Protein AF-D7MI18-F1 (afdb_monomer)

Secondary structure (DSSP, 8-state):
------PPPP------------------------SS-TT-PPPHHHHHHHHHHHHHHHHHS----EEEEEEEE---TTT--EEEEEEETTTTEEEEEEEESS----EEEEEEEES---SS---B-GGG-TT-EEPPTT-TTS-GGG---TT-SSPEEEEE-TTS-EEEEEEEEEEEEEEEEEETTEEEEEEEEEEEEEEEEEESGGGSTTS--SEEEE-SSSTTSHHHHHHHTTSS-S-EEEEE--STT--EEEEES----TT-----B-TTSSS--B------S--

Structure (mmCIF, N/CA/C/O backbone):
data_AF-D7MI18-F1
#
_entry.id   AF-D7MI18-F1
#
loop_
_atom_site.group_PDB
_atom_site.id
_atom_site.type_symbol
_atom_site.label_atom_id
_atom_site.label_alt_id
_atom_site.label_comp_id
_atom_site.label_asym_id
_atom_site.label_entity_id
_atom_site.label_seq_id
_atom_site.pdbx_PDB_ins_code
_atom_site.Cartn_x
_atom_site.Cartn_y
_atom_site.Cartn_z
_atom_site.occupancy
_atom_site.B_iso_or_equiv
_atom_site.auth_seq_id
_atom_site.auth_comp_id
_atom_site.auth_asym_id
_atom_site.auth_atom_id
_atom_site.pdbx_PDB_model_num
ATOM 1 N N . MET A 1 1 ? -63.893 -64.769 -36.165 1.00 35.06 1 MET A N 1
ATOM 2 C CA . MET A 1 1 ? -62.637 -64.983 -36.905 1.00 35.06 1 MET A CA 1
ATOM 3 C C . MET A 1 1 ? -61.988 -63.612 -36.987 1.00 35.06 1 MET A C 1
ATOM 5 O O . MET A 1 1 ? -62.596 -62.745 -37.586 1.00 35.06 1 MET A O 1
ATOM 9 N N . ASP A 1 2 ? -60.927 -63.234 -36.285 1.00 35.69 2 ASP A N 1
ATOM 10 C CA . ASP A 1 2 ? -59.953 -63.935 -35.451 1.00 35.69 2 ASP A CA 1
ATOM 11 C C . ASP A 1 2 ? -59.469 -62.994 -34.338 1.00 35.69 2 ASP A C 1
ATOM 13 O O . ASP A 1 2 ? -59.505 -61.772 -34.475 1.00 35.69 2 ASP A O 1
ATOM 17 N N . LYS A 1 3 ? -59.030 -63.579 -33.220 1.00 35.03 3 LYS A N 1
ATOM 18 C CA . LYS A 1 3 ? -58.281 -62.897 -32.158 1.00 35.03 3 LYS A CA 1
ATOM 19 C C . LYS A 1 3 ? -56.789 -63.051 -32.454 1.00 35.03 3 LYS A C 1
ATOM 21 O O . LYS A 1 3 ? -56.369 -64.189 -32.606 1.00 35.03 3 LYS A O 1
ATOM 26 N N . THR A 1 4 ? -55.998 -61.987 -32.343 1.00 34.47 4 THR A N 1
ATOM 27 C CA . THR A 1 4 ? -54.632 -62.039 -31.782 1.00 34.47 4 THR A CA 1
ATOM 28 C C . THR A 1 4 ? -54.153 -60.645 -31.376 1.00 34.47 4 THR A C 1
ATOM 30 O O . THR A 1 4 ? -54.605 -59.623 -31.879 1.00 34.47 4 THR A O 1
ATOM 33 N N . TRP A 1 5 ? -53.288 -60.647 -30.366 1.00 31.28 5 TRP A N 1
ATOM 34 C CA . TRP A 1 5 ? -52.905 -59.546 -29.495 1.00 31.28 5 TRP A CA 1
ATOM 35 C C . TRP A 1 5 ? -51.622 -58.860 -29.971 1.00 31.28 5 TRP A C 1
ATOM 37 O O . TRP A 1 5 ? -50.721 -59.539 -30.456 1.00 31.28 5 TRP A O 1
ATOM 47 N N . ILE A 1 6 ? -51.476 -57.558 -29.705 1.00 34.84 6 ILE A N 1
ATOM 48 C CA . ILE A 1 6 ? -50.160 -56.914 -29.587 1.00 34.84 6 ILE A CA 1
ATOM 49 C C . ILE A 1 6 ? -50.100 -56.200 -28.235 1.00 34.84 6 ILE A C 1
ATOM 51 O O . ILE A 1 6 ? -50.950 -55.381 -27.892 1.00 34.84 6 ILE A O 1
ATOM 55 N N . SER A 1 7 ? -49.098 -56.587 -27.452 1.00 34.38 7 SER A N 1
ATOM 56 C CA . SER A 1 7 ? -48.757 -56.091 -26.124 1.00 34.38 7 SER A CA 1
ATOM 57 C C . SER A 1 7 ? -48.230 -54.655 -26.164 1.00 34.38 7 SER A C 1
ATOM 59 O O . SER A 1 7 ? -47.263 -54.380 -26.873 1.00 34.38 7 SER A O 1
ATOM 61 N N . LEU A 1 8 ? -48.790 -53.768 -25.341 1.00 36.59 8 LEU A N 1
ATOM 62 C CA . LEU A 1 8 ? -48.192 -52.469 -25.020 1.00 36.59 8 LEU A CA 1
ATOM 63 C C . LEU A 1 8 ? -47.307 -52.599 -23.763 1.00 36.59 8 LEU A C 1
ATOM 65 O O . LEU A 1 8 ? -47.706 -53.277 -22.810 1.00 36.59 8 LEU A O 1
ATOM 69 N N . PRO A 1 9 ? -46.107 -51.993 -23.737 1.00 38.56 9 PRO A N 1
ATOM 70 C CA . PRO A 1 9 ? -45.168 -52.149 -22.636 1.00 38.56 9 PRO A CA 1
ATOM 71 C C . PRO A 1 9 ? -45.625 -51.371 -21.396 1.00 38.56 9 PRO A C 1
ATOM 73 O O . PRO A 1 9 ? -46.166 -50.269 -21.478 1.00 38.56 9 PRO A O 1
ATOM 76 N N . ARG A 1 10 ? -45.383 -51.967 -20.225 1.00 35.25 10 ARG A N 1
ATOM 77 C CA . ARG A 1 10 ? -45.634 -51.377 -18.906 1.00 35.25 10 ARG A CA 1
ATOM 78 C C . ARG A 1 10 ? -44.760 -50.134 -18.708 1.00 35.25 10 ARG A C 1
ATOM 80 O O . ARG A 1 10 ? -43.538 -50.251 -18.662 1.00 35.25 10 ARG A O 1
ATOM 87 N N . LEU A 1 11 ? -45.383 -48.970 -18.521 1.00 35.44 11 LEU A N 1
ATOM 88 C CA . LEU A 1 11 ? -44.721 -47.800 -17.944 1.00 35.44 11 LEU A CA 1
ATOM 89 C C . LEU A 1 11 ? -44.406 -48.108 -16.471 1.00 35.44 11 LEU A C 1
ATOM 91 O O . LEU A 1 11 ? -45.308 -48.190 -15.638 1.00 35.44 11 LEU A O 1
ATOM 95 N N . ILE A 1 12 ? -43.131 -48.307 -16.151 1.00 39.88 12 ILE A N 1
ATOM 96 C CA . ILE A 1 12 ? -42.651 -48.343 -14.769 1.00 39.88 12 ILE A CA 1
ATOM 97 C C . ILE A 1 12 ? -42.467 -46.887 -14.338 1.00 39.88 12 ILE A C 1
ATOM 99 O O . ILE A 1 12 ? -41.527 -46.220 -14.765 1.00 39.88 12 ILE A O 1
ATOM 103 N N . ILE A 1 13 ? -43.383 -46.380 -13.514 1.00 36.78 13 ILE A N 1
ATOM 104 C CA . ILE A 1 13 ? -43.221 -45.087 -12.845 1.00 36.78 13 ILE A CA 1
ATOM 105 C C . ILE A 1 13 ? -42.217 -45.302 -11.709 1.00 36.78 13 ILE A C 1
ATOM 107 O O . ILE A 1 13 ? -42.557 -45.850 -10.661 1.00 36.78 13 ILE A O 1
ATOM 111 N N . VAL A 1 14 ? -40.963 -44.906 -11.926 1.00 36.97 14 VAL A N 1
ATOM 112 C CA . VAL A 1 14 ? -39.960 -44.828 -10.858 1.00 36.97 14 VAL A CA 1
ATOM 113 C C . VAL A 1 14 ? -40.225 -43.541 -10.082 1.00 36.97 14 VAL A C 1
ATOM 115 O O . VAL A 1 14 ? -39.901 -42.447 -10.539 1.00 36.97 14 VAL A O 1
ATOM 118 N N . ALA A 1 15 ? -40.849 -43.665 -8.913 1.00 35.75 15 ALA A N 1
ATOM 119 C CA . ALA A 1 15 ? -40.947 -42.574 -7.954 1.00 35.75 15 ALA A CA 1
ATOM 120 C C . ALA A 1 15 ? -39.552 -42.312 -7.363 1.00 35.75 15 ALA A C 1
ATOM 122 O O . ALA A 1 15 ? -39.086 -43.043 -6.490 1.00 35.75 15 ALA A O 1
ATOM 123 N N . ILE A 1 16 ? -38.861 -41.287 -7.864 1.00 34.72 16 I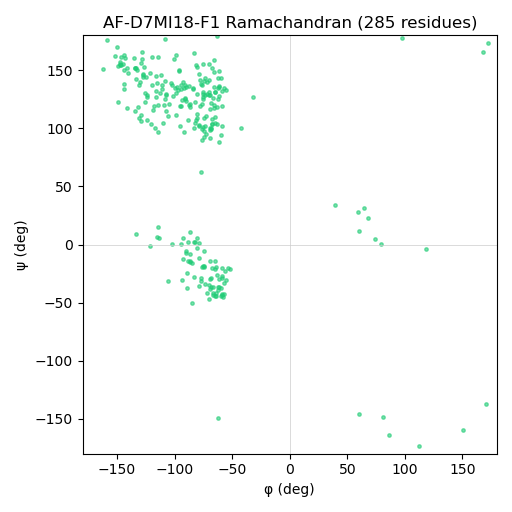LE A N 1
ATOM 124 C CA . ILE A 1 16 ? -37.612 -40.802 -7.271 1.00 34.72 16 ILE A CA 1
ATOM 125 C C . ILE A 1 16 ? -37.987 -39.997 -6.023 1.00 34.72 16 ILE A C 1
ATOM 127 O O . ILE A 1 16 ? -38.379 -38.835 -6.107 1.00 34.72 16 ILE A O 1
ATOM 131 N N . PHE A 1 17 ? -37.879 -40.627 -4.854 1.00 32.34 17 PHE A N 1
ATOM 132 C CA . PHE A 1 17 ? -37.850 -39.919 -3.578 1.00 32.34 17 PHE A CA 1
ATOM 133 C C . PHE A 1 17 ? -36.533 -39.141 -3.491 1.00 32.34 17 PHE A C 1
ATOM 135 O O . PHE A 1 17 ? -35.483 -39.702 -3.182 1.00 32.34 17 PHE A O 1
ATOM 142 N N . VAL A 1 18 ? -36.578 -37.840 -3.773 1.00 33.56 18 VAL A N 1
ATOM 143 C CA . VAL A 1 18 ? -35.479 -36.931 -3.437 1.00 33.56 18 VAL A CA 1
ATOM 144 C C . VAL A 1 18 ? -35.515 -36.728 -1.923 1.00 33.56 18 VAL A C 1
ATOM 146 O O . VAL A 1 18 ? -36.271 -35.905 -1.413 1.00 33.56 18 VAL A O 1
ATOM 149 N N . MET A 1 19 ? -34.725 -37.513 -1.187 1.00 30.95 19 MET A N 1
ATOM 150 C CA . MET A 1 19 ? -34.409 -37.187 0.202 1.00 30.95 19 MET A CA 1
ATOM 151 C C . MET A 1 19 ? -33.537 -35.933 0.204 1.00 30.95 19 MET A C 1
ATOM 153 O O . MET A 1 19 ? -32.350 -35.983 -0.116 1.00 30.95 19 MET A O 1
ATOM 157 N N . VAL A 1 20 ? -34.141 -34.799 0.551 1.00 32.94 20 VAL A N 1
ATOM 158 C CA . VAL A 1 20 ? -33.420 -33.571 0.880 1.00 32.94 20 VAL A CA 1
ATOM 159 C C . VAL A 1 20 ? -32.705 -33.817 2.207 1.00 32.94 20 VAL A C 1
ATOM 161 O O . VAL A 1 20 ? -33.311 -33.748 3.272 1.00 32.94 20 VAL A O 1
ATOM 164 N N . TRP A 1 21 ? -31.415 -34.144 2.147 1.00 31.08 21 TRP A N 1
ATOM 165 C CA . TRP A 1 21 ? -30.552 -34.073 3.321 1.00 31.08 21 TRP A CA 1
ATOM 166 C C . TRP A 1 21 ? -30.289 -32.595 3.602 1.00 31.08 21 TRP A C 1
ATOM 168 O O . TRP A 1 21 ? -29.503 -31.947 2.910 1.00 31.08 21 TRP A O 1
ATOM 178 N N . GLY A 1 22 ? -30.991 -32.049 4.593 1.00 29.70 22 GLY A N 1
ATOM 179 C CA . GLY A 1 22 ? -30.630 -30.772 5.189 1.00 29.70 22 GLY A CA 1
ATOM 180 C C . GLY A 1 22 ? -29.281 -30.927 5.881 1.00 29.70 22 GLY A C 1
ATOM 181 O O . GLY A 1 22 ? -29.198 -31.533 6.943 1.00 29.70 22 GLY A O 1
ATOM 182 N N . TYR A 1 23 ? -28.216 -30.408 5.272 1.00 32.34 23 TYR A N 1
ATOM 183 C CA . TYR A 1 23 ? -26.967 -30.179 5.988 1.00 32.34 23 TYR A CA 1
ATOM 184 C C . TYR A 1 23 ? -27.150 -28.937 6.856 1.00 32.34 23 TYR A C 1
ATOM 186 O O . TYR A 1 23 ? -26.935 -27.804 6.425 1.00 32.34 23 TYR A O 1
ATOM 194 N N . GLU A 1 24 ? -27.602 -29.169 8.082 1.00 31.64 24 GLU A N 1
ATOM 195 C CA . GLU A 1 24 ? -27.581 -28.187 9.153 1.00 31.64 24 GLU A CA 1
ATOM 196 C C . GLU A 1 24 ? -26.107 -27.948 9.518 1.00 31.64 24 GLU A C 1
ATOM 198 O O . GLU A 1 24 ? -25.442 -28.792 10.118 1.00 31.64 24 GLU A O 1
ATOM 203 N N . TYR A 1 25 ? -25.543 -26.820 9.078 1.00 36.53 25 TYR A N 1
ATOM 204 C CA . TYR A 1 25 ? -24.268 -26.351 9.611 1.00 36.53 25 TYR A CA 1
ATOM 205 C C . TYR A 1 25 ? -24.521 -25.905 11.054 1.00 36.53 25 TYR A C 1
ATOM 207 O O . TYR A 1 25 ? -24.857 -24.747 11.307 1.00 36.53 25 TYR A O 1
ATOM 215 N N . GLU A 1 26 ? -24.349 -26.821 12.007 1.00 38.12 26 GLU A N 1
ATOM 216 C CA . GLU A 1 26 ? -24.120 -26.459 13.402 1.00 38.12 26 GLU A CA 1
ATOM 217 C C . GLU A 1 26 ? -22.847 -25.610 13.453 1.00 38.12 26 GLU A C 1
ATOM 219 O O . GLU A 1 26 ? -21.715 -26.097 13.503 1.00 38.12 26 GLU A O 1
ATOM 224 N N . GLY A 1 27 ? -23.021 -24.290 13.418 1.00 39.66 27 GLY A N 1
ATOM 225 C CA . GLY A 1 27 ? -21.996 -23.381 13.883 1.00 39.66 27 GLY A CA 1
ATOM 226 C C . GLY A 1 27 ? -21.737 -23.725 15.341 1.00 39.66 27 GLY A C 1
ATOM 227 O O . GLY A 1 27 ? -22.525 -23.355 16.205 1.00 39.66 27 GLY A O 1
ATOM 228 N N . THR A 1 28 ? -20.652 -24.448 15.626 1.00 39.41 28 THR A N 1
ATOM 229 C CA . THR A 1 28 ? -20.202 -24.689 16.998 1.00 39.41 28 THR A CA 1
ATOM 230 C C . THR A 1 28 ? -19.867 -23.350 17.646 1.00 39.41 28 THR A C 1
ATOM 232 O O . THR A 1 28 ? -18.728 -22.882 17.604 1.00 39.41 28 THR A O 1
ATOM 235 N N . VAL A 1 29 ? -20.864 -22.717 18.259 1.00 48.00 29 VAL A N 1
ATOM 236 C CA . VAL A 1 29 ? -20.663 -21.671 19.251 1.00 48.00 29 VAL A CA 1
ATOM 237 C C . VAL A 1 29 ? -20.060 -22.386 20.447 1.00 48.00 29 VAL A C 1
ATOM 239 O O . VAL A 1 29 ? -20.760 -23.065 21.191 1.00 48.00 29 VAL A O 1
ATOM 242 N N . ARG A 1 30 ? -18.737 -22.307 20.612 1.00 40.34 30 ARG A N 1
ATOM 243 C CA . ARG A 1 30 ? -18.104 -22.796 21.837 1.00 40.34 30 ARG A CA 1
ATOM 244 C C . ARG A 1 30 ? -18.446 -21.802 22.945 1.00 40.34 30 ARG A C 1
ATOM 246 O O . ARG A 1 30 ? -17.941 -20.680 22.894 1.00 40.34 30 ARG A O 1
ATOM 253 N N . PRO A 1 31 ? -19.284 -22.165 23.932 1.00 51.59 31 PRO A N 1
ATOM 254 C CA . PRO A 1 31 ? -19.522 -21.280 25.056 1.00 51.59 31 PRO A CA 1
ATOM 255 C C . PRO A 1 31 ? -18.187 -21.060 25.765 1.00 51.59 31 PRO A C 1
ATOM 257 O O . PRO A 1 31 ? -17.475 -22.017 26.086 1.00 51.59 31 PRO A O 1
ATOM 260 N N . LEU A 1 32 ? -17.831 -19.796 25.983 1.00 47.31 32 LEU A N 1
ATOM 261 C CA . LEU A 1 32 ? -16.671 -19.449 26.791 1.00 47.31 32 LEU A CA 1
ATOM 262 C C . LEU A 1 32 ? -16.931 -19.953 28.210 1.00 47.31 32 LEU A C 1
ATOM 264 O O . LEU A 1 32 ? -17.714 -19.378 28.965 1.00 47.31 32 LEU A O 1
ATOM 268 N N . LYS A 1 33 ? -16.291 -21.065 28.569 1.00 62.81 33 LYS A N 1
ATOM 269 C CA . LYS A 1 33 ? -16.260 -21.534 29.949 1.00 62.81 33 LYS A CA 1
ATOM 270 C C . LYS A 1 33 ? -15.195 -20.735 30.678 1.00 62.81 33 LYS A C 1
ATOM 272 O O . LYS A 1 33 ? -14.062 -20.635 30.205 1.00 62.81 33 LYS A O 1
ATOM 277 N N . ARG A 1 34 ? -15.548 -20.168 31.833 1.00 62.28 34 ARG A N 1
ATOM 278 C CA . ARG A 1 34 ? -14.530 -19.608 32.723 1.00 62.28 34 ARG A CA 1
ATOM 279 C C . ARG A 1 34 ? -13.563 -20.728 33.081 1.00 62.28 34 ARG A C 1
ATOM 281 O O . ARG A 1 34 ? -13.992 -21.814 33.459 1.00 62.28 34 ARG A O 1
ATOM 288 N N . MET A 1 35 ? -12.273 -20.440 32.965 1.00 64.00 35 MET A N 1
ATOM 289 C CA . MET A 1 35 ? -11.222 -21.357 33.402 1.00 64.00 35 MET A CA 1
ATOM 290 C C . MET A 1 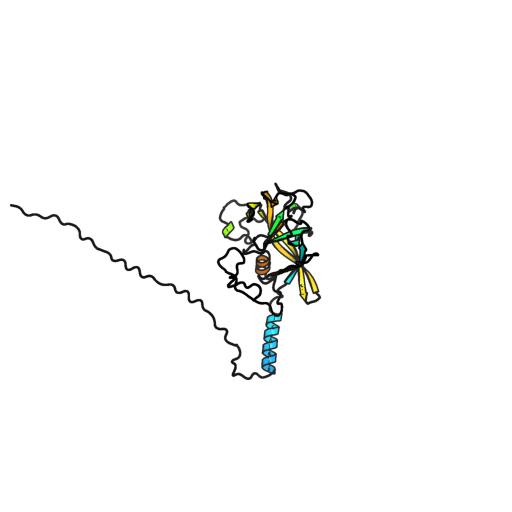35 ? -11.288 -21.594 34.919 1.00 64.00 35 MET A C 1
ATOM 292 O O . MET A 1 35 ? -10.903 -22.657 35.387 1.00 64.00 35 MET A O 1
ATOM 296 N N . ILE A 1 36 ? -11.837 -20.624 35.662 1.00 72.31 36 ILE A N 1
ATOM 297 C CA . ILE A 1 36 ? -12.073 -20.691 37.104 1.00 72.31 36 ILE A CA 1
ATOM 298 C C . ILE A 1 36 ? -13.587 -20.566 37.346 1.00 72.31 36 ILE A C 1
ATOM 300 O O . ILE A 1 36 ? -14.178 -19.534 37.000 1.00 72.31 36 ILE A O 1
ATOM 304 N N . PRO A 1 37 ? -14.247 -21.606 37.881 1.00 73.69 37 PRO A N 1
ATOM 305 C CA . PRO A 1 37 ? -15.659 -21.554 38.240 1.00 73.69 37 PRO A CA 1
ATOM 306 C C . PRO A 1 37 ? -15.934 -20.481 39.309 1.00 73.69 37 PRO A C 1
ATOM 308 O O . PRO A 1 37 ? -15.090 -20.268 40.174 1.00 73.69 37 PRO A O 1
ATOM 311 N N . PRO A 1 38 ? -17.122 -19.848 39.324 1.00 63.72 38 PRO A N 1
ATOM 312 C CA . PRO A 1 38 ? -17.470 -18.825 40.321 1.00 63.72 38 PRO A CA 1
ATOM 313 C C . PRO A 1 38 ? -17.418 -19.302 41.781 1.00 63.72 38 PRO A C 1
ATOM 315 O O . PRO A 1 38 ? -17.349 -18.481 42.683 1.00 63.72 38 PRO A O 1
ATOM 318 N N . SER A 1 39 ? -17.479 -20.615 42.010 1.00 70.50 39 SER A N 1
ATOM 319 C CA . SER A 1 39 ? -17.473 -21.247 43.331 1.00 70.50 39 SER A CA 1
ATOM 320 C C . SER A 1 39 ? -16.077 -21.645 43.824 1.00 70.50 39 SER A C 1
ATOM 322 O O . SER A 1 39 ? -15.978 -22.357 44.819 1.00 70.50 39 SER A O 1
ATOM 324 N N . HIS A 1 40 ? -15.010 -21.291 43.100 1.00 70.50 40 HIS A N 1
ATOM 325 C CA . HIS A 1 40 ? -13.643 -21.680 43.441 1.00 70.50 40 HIS A CA 1
ATOM 326 C C . HIS A 1 40 ? -12.883 -20.484 44.021 1.00 70.50 40 HIS A C 1
ATOM 328 O O . HIS A 1 40 ? -12.579 -19.529 43.306 1.00 70.50 40 HIS A O 1
ATOM 334 N N . GLU A 1 41 ? -12.583 -20.545 45.316 1.00 70.19 41 GLU A N 1
ATOM 335 C CA . GLU A 1 41 ? -11.653 -19.626 45.971 1.00 70.19 41 GLU A CA 1
ATOM 336 C C . GLU A 1 41 ? -10.224 -20.038 45.604 1.00 70.19 41 GLU A C 1
ATOM 338 O O . GLU A 1 41 ? -9.820 -21.179 45.827 1.00 70.19 41 GLU A O 1
ATOM 343 N N . LEU A 1 42 ? -9.474 -19.124 44.989 1.00 72.44 42 LEU A N 1
ATOM 344 C CA . LEU A 1 42 ? -8.060 -19.322 44.684 1.00 72.44 42 LEU A CA 1
ATOM 345 C C . LEU A 1 42 ? -7.221 -18.566 45.703 1.00 72.44 42 LEU A C 1
ATOM 347 O O . LEU A 1 42 ? -7.502 -17.407 46.005 1.00 72.44 42 LEU A O 1
ATOM 351 N N . ASP A 1 43 ? -6.159 -19.208 46.176 1.00 81.56 43 ASP A N 1
ATOM 352 C CA . ASP A 1 43 ? -5.162 -18.547 47.009 1.00 81.56 43 ASP A CA 1
ATOM 353 C C . ASP A 1 43 ? -4.381 -17.489 46.201 1.00 81.56 43 ASP A C 1
ATOM 355 O O . ASP A 1 43 ? -4.190 -17.617 44.985 1.00 81.56 43 ASP A O 1
ATOM 359 N N . LEU A 1 44 ? -3.886 -16.449 46.877 1.00 77.62 44 LEU A N 1
ATOM 360 C CA . LEU A 1 44 ? -3.136 -15.345 46.267 1.00 77.62 44 LEU A CA 1
ATOM 361 C C . LEU A 1 44 ? -1.895 -15.834 45.511 1.00 77.62 44 LEU A C 1
ATOM 363 O O . LEU A 1 44 ? -1.542 -15.268 44.476 1.00 77.62 44 LEU A O 1
ATOM 367 N N . THR A 1 45 ? -1.257 -16.908 45.978 1.00 76.62 45 THR A N 1
ATOM 368 C CA . THR A 1 45 ? -0.103 -17.509 45.291 1.00 76.62 45 THR A CA 1
ATOM 369 C C . THR A 1 45 ? -0.498 -18.168 43.969 1.00 76.62 45 THR A C 1
ATOM 371 O O . THR A 1 45 ? 0.222 -18.055 42.977 1.00 76.62 45 THR A O 1
ATOM 374 N N . GLN A 1 46 ? -1.677 -18.792 43.912 1.00 78.19 46 GLN A N 1
ATOM 375 C CA . GLN A 1 46 ? -2.221 -19.401 42.700 1.00 78.19 46 GLN A CA 1
ATOM 376 C C . GLN A 1 46 ? -2.678 -18.332 41.708 1.00 78.19 46 GLN A C 1
ATOM 378 O O . GLN A 1 46 ? -2.378 -18.437 40.521 1.00 78.19 46 GLN A O 1
ATOM 383 N N . LEU A 1 47 ? -3.332 -17.270 42.189 1.00 75.12 47 LEU A N 1
ATOM 384 C CA . LEU A 1 47 ? -3.642 -16.078 41.393 1.00 75.12 47 LEU A CA 1
ATOM 385 C C . LEU A 1 47 ? -2.372 -15.445 40.816 1.00 75.12 47 LEU A C 1
ATOM 387 O O . LEU A 1 47 ? -2.328 -15.161 39.621 1.00 75.12 47 LEU A O 1
ATOM 391 N N . GLY A 1 48 ? -1.320 -15.307 41.627 1.00 75.81 48 GLY A N 1
ATOM 392 C CA . GLY A 1 48 ? -0.015 -14.822 41.184 1.00 75.81 48 GLY A CA 1
ATOM 393 C C . GLY A 1 48 ? 0.639 -15.732 40.142 1.00 75.81 48 GLY A C 1
ATOM 394 O O . GLY A 1 48 ? 1.203 -15.238 39.169 1.00 75.81 48 GLY A O 1
ATOM 395 N N . ALA A 1 49 ? 0.520 -17.054 40.279 1.00 78.00 49 ALA A N 1
ATOM 396 C CA . ALA A 1 49 ? 1.027 -18.014 39.298 1.00 78.00 49 ALA A CA 1
ATOM 397 C C . ALA A 1 49 ? 0.229 -17.988 37.983 1.00 78.00 49 ALA A C 1
ATOM 399 O O . ALA A 1 49 ? 0.821 -18.069 36.906 1.00 78.00 49 ALA A O 1
ATOM 400 N N . PHE A 1 50 ? -1.097 -17.827 38.041 1.00 77.44 50 PHE A N 1
ATOM 401 C CA . PHE A 1 50 ? -1.937 -17.652 36.854 1.00 77.44 50 PHE A CA 1
ATOM 402 C C . PHE A 1 50 ? -1.650 -16.335 36.145 1.00 77.44 50 PHE A C 1
ATOM 404 O O . PHE A 1 50 ? -1.533 -16.333 34.917 1.00 77.44 50 PHE A O 1
ATOM 411 N N . ASP A 1 51 ? -1.507 -15.240 36.893 1.00 75.06 51 ASP A N 1
ATOM 412 C CA . ASP A 1 51 ? -1.133 -13.957 36.314 1.00 75.06 51 ASP A CA 1
ATOM 413 C C . ASP A 1 51 ? 0.271 -14.041 35.718 1.00 75.06 51 ASP A C 1
ATOM 415 O O . ASP A 1 51 ? 0.428 -13.709 34.556 1.00 75.06 51 ASP A O 1
ATOM 419 N N . SER A 1 52 ? 1.245 -14.644 36.407 1.00 73.38 52 SER A N 1
ATOM 420 C CA . SER A 1 52 ? 2.599 -14.877 35.878 1.00 73.38 52 SER A CA 1
ATOM 421 C C . SER A 1 52 ? 2.616 -15.779 34.642 1.00 73.38 52 SER A C 1
ATOM 423 O O . SER A 1 52 ? 3.396 -15.541 33.729 1.00 73.38 52 SER A O 1
ATOM 425 N N . ALA A 1 53 ? 1.756 -16.798 34.559 1.00 71.00 53 ALA A N 1
ATOM 426 C CA . ALA A 1 53 ? 1.637 -17.658 33.380 1.00 71.00 53 ALA A CA 1
ATOM 427 C C . ALA A 1 53 ? 0.925 -16.951 32.215 1.00 71.00 53 ALA A C 1
ATOM 429 O O . ALA A 1 53 ? 1.262 -17.175 31.050 1.00 71.00 53 ALA A O 1
ATOM 430 N N . ARG A 1 54 ? -0.043 -16.075 32.508 1.00 71.69 54 ARG A N 1
ATOM 431 C CA . ARG A 1 54 ? -0.705 -15.206 31.526 1.00 71.69 54 ARG A CA 1
ATOM 432 C C . ARG A 1 54 ? 0.251 -14.129 31.018 1.00 71.69 54 ARG A C 1
ATOM 434 O O . ARG A 1 54 ? 0.362 -13.963 29.808 1.00 71.69 54 ARG A O 1
ATOM 441 N N . HIS A 1 55 ? 0.967 -13.458 31.916 1.00 62.25 55 HIS A N 1
ATOM 442 C CA . HIS A 1 55 ? 2.040 -12.514 31.615 1.00 62.25 55 HIS A CA 1
ATOM 443 C C . HIS A 1 55 ? 3.152 -13.217 30.843 1.00 62.25 55 HIS A C 1
ATOM 445 O O . HIS A 1 55 ? 3.585 -12.723 29.816 1.00 62.25 55 HIS A O 1
ATOM 451 N N . GLY A 1 56 ? 3.537 -14.421 31.261 1.00 53.03 56 GLY A N 1
ATOM 452 C CA . GLY A 1 56 ? 4.494 -15.281 30.578 1.00 53.03 56 GLY A CA 1
ATOM 453 C C . GLY A 1 56 ? 4.047 -15.628 29.163 1.00 53.03 56 GLY A C 1
ATOM 454 O O . GLY A 1 56 ? 4.844 -15.497 28.250 1.00 53.03 56 GLY A O 1
ATOM 455 N N . ARG A 1 57 ? 2.768 -15.961 28.931 1.00 55.75 57 ARG A N 1
ATOM 456 C CA . ARG A 1 57 ? 2.206 -16.130 27.574 1.00 55.75 57 ARG A CA 1
ATOM 457 C C . ARG A 1 57 ? 2.102 -14.835 26.779 1.00 55.75 57 ARG A C 1
ATOM 459 O O . ARG A 1 57 ? 2.144 -14.903 25.562 1.00 55.75 57 ARG A O 1
ATOM 466 N N . MET A 1 58 ? 1.937 -13.689 27.428 1.00 54.31 58 MET A N 1
ATOM 467 C CA . MET A 1 58 ? 1.912 -12.376 26.776 1.00 54.31 58 MET A CA 1
ATOM 468 C C . MET A 1 58 ? 3.327 -11.898 26.412 1.00 54.31 58 MET A C 1
ATOM 470 O O . MET A 1 58 ? 3.514 -11.245 25.396 1.00 54.31 58 MET A O 1
ATOM 474 N N . LEU A 1 59 ? 4.331 -12.287 27.198 1.00 47.62 59 LEU A N 1
ATOM 475 C CA . LEU A 1 59 ? 5.751 -12.059 26.931 1.00 47.62 59 LEU A CA 1
ATOM 476 C C . LEU A 1 59 ? 6.340 -13.119 25.977 1.00 47.62 59 LEU A C 1
ATOM 478 O O . LEU A 1 59 ? 7.274 -12.826 25.240 1.00 47.62 59 LEU A O 1
ATOM 482 N N . GLN A 1 60 ? 5.790 -14.340 25.967 1.00 42.94 60 GLN A N 1
ATOM 483 C CA . GLN A 1 60 ? 6.108 -15.420 25.019 1.00 42.94 60 GLN A CA 1
ATOM 484 C C . GLN A 1 60 ? 5.262 -15.371 23.745 1.00 42.94 60 GLN A C 1
ATOM 486 O O . GLN A 1 60 ? 5.604 -16.050 22.775 1.00 42.94 60 GLN A O 1
ATOM 491 N N . SER A 1 61 ? 4.172 -14.593 23.704 1.00 44.56 61 SER A N 1
ATOM 492 C CA . SER A 1 61 ? 3.565 -14.242 22.427 1.00 44.56 61 SER A CA 1
ATOM 493 C C . SER A 1 61 ? 4.608 -13.398 21.727 1.00 44.56 61 SER A C 1
ATOM 495 O O . SER A 1 61 ? 4.928 -12.314 22.213 1.00 44.56 61 SER A O 1
ATOM 497 N N . HIS A 1 62 ? 5.202 -13.956 20.672 1.00 46.19 62 HIS A N 1
ATOM 498 C CA . HIS A 1 62 ? 6.120 -13.270 19.773 1.00 46.19 62 HIS A CA 1
ATOM 499 C C . HIS A 1 62 ? 5.729 -11.800 19.685 1.00 46.19 62 HIS A C 1
ATOM 501 O O . HIS A 1 62 ? 4.548 -11.540 19.468 1.00 46.19 62 HIS A O 1
ATOM 507 N N . VAL A 1 63 ? 6.675 -10.882 19.920 1.00 51.09 63 VAL A N 1
ATOM 508 C CA . VAL A 1 63 ? 6.464 -9.435 19.793 1.00 51.09 63 VAL A CA 1
ATOM 509 C C . VAL A 1 63 ? 5.646 -9.199 18.526 1.00 51.09 63 VAL A C 1
ATOM 511 O O . VAL A 1 63 ? 6.168 -9.305 17.421 1.00 51.09 63 VAL A O 1
ATOM 514 N N . HIS A 1 64 ? 4.342 -8.983 18.685 1.00 56.69 64 HIS A N 1
ATOM 515 C CA . HIS A 1 64 ? 3.464 -8.637 17.588 1.00 56.69 64 HIS A CA 1
ATOM 516 C C . HIS A 1 64 ? 3.818 -7.189 17.300 1.00 56.69 64 HIS A C 1
ATOM 518 O O . HIS A 1 64 ? 3.348 -6.290 17.994 1.00 56.69 64 HIS A O 1
ATOM 524 N N . GLY A 1 65 ? 4.754 -6.985 16.373 1.00 67.81 65 GLY A N 1
ATOM 525 C CA . GLY A 1 65 ? 5.192 -5.657 15.992 1.00 67.81 65 GLY A CA 1
ATOM 526 C C . GLY A 1 65 ? 3.979 -4.847 15.556 1.00 67.81 65 GLY A C 1
ATOM 527 O O . GLY A 1 65 ? 3.126 -5.337 14.816 1.00 67.81 65 GLY A O 1
ATOM 528 N N . ALA A 1 66 ? 3.882 -3.624 16.058 1.00 79.44 66 ALA A N 1
ATOM 529 C CA . ALA A 1 66 ? 3.025 -2.611 15.479 1.00 79.44 66 ALA A CA 1
ATOM 530 C C . ALA A 1 66 ? 3.922 -1.685 14.658 1.00 79.44 66 ALA A C 1
ATOM 532 O O . ALA A 1 66 ? 4.939 -1.193 15.159 1.00 79.44 66 ALA A O 1
ATOM 533 N N . PHE A 1 67 ? 3.554 -1.477 13.400 1.00 85.50 67 PHE A N 1
ATOM 534 C CA . PHE A 1 67 ? 4.279 -0.613 12.477 1.00 85.50 67 PHE A CA 1
ATOM 535 C C . PHE A 1 67 ? 3.463 0.646 12.255 1.00 85.50 67 PHE A C 1
ATOM 537 O O . PHE A 1 67 ? 2.344 0.579 11.740 1.00 85.50 67 PHE A O 1
ATOM 544 N N . SER A 1 68 ? 4.002 1.781 12.687 1.00 84.94 68 SER A N 1
ATOM 545 C CA . SER A 1 68 ? 3.340 3.073 12.565 1.00 84.94 68 SER A CA 1
ATOM 546 C C . SER A 1 68 ? 3.839 3.821 11.342 1.00 84.94 68 SER A C 1
ATOM 548 O O . SER A 1 68 ? 5.046 3.966 11.157 1.00 84.94 68 SER A O 1
ATOM 550 N N . PHE A 1 69 ? 2.907 4.358 10.565 1.00 88.50 69 PHE A N 1
ATOM 551 C CA . PHE A 1 69 ? 3.208 5.217 9.432 1.00 88.50 69 PHE A CA 1
ATOM 552 C C . PHE A 1 69 ? 2.478 6.550 9.600 1.00 88.50 69 PHE A C 1
ATOM 554 O O . PHE A 1 69 ? 1.259 6.541 9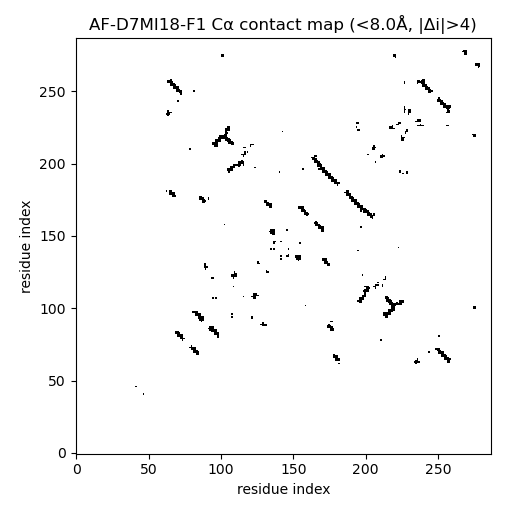.824 1.00 88.50 69 PHE A O 1
ATOM 561 N N . PRO A 1 70 ? 3.187 7.690 9.518 1.00 90.12 70 PRO A N 1
ATOM 562 C CA . PRO A 1 70 ? 2.540 8.989 9.553 1.00 90.12 70 PRO A CA 1
ATOM 563 C C . PRO A 1 70 ? 1.608 9.125 8.351 1.00 90.12 70 PRO A C 1
ATOM 565 O O . PRO A 1 70 ? 1.890 8.633 7.253 1.00 90.12 70 PRO A O 1
ATOM 568 N N . VAL A 1 71 ? 0.477 9.777 8.581 1.00 91.56 71 VAL A N 1
ATOM 569 C CA . VAL A 1 71 ? -0.486 10.105 7.538 1.00 91.56 71 VAL A CA 1
ATOM 570 C C . VAL A 1 71 ? -0.472 11.598 7.330 1.00 91.56 71 VAL A C 1
ATOM 572 O O . VAL A 1 71 ? -0.519 12.375 8.282 1.00 91.56 71 VAL A O 1
ATOM 575 N N . GLU A 1 72 ? -0.497 11.978 6.069 1.00 88.12 72 GLU A N 1
ATOM 576 C CA . GLU A 1 72 ? -0.656 13.344 5.623 1.00 88.12 72 GLU A CA 1
ATOM 577 C C . GLU A 1 72 ? -1.924 13.454 4.767 1.00 88.12 72 GLU A C 1
ATOM 579 O O . GLU A 1 72 ? -2.488 12.460 4.294 1.00 88.12 72 GLU A O 1
ATOM 584 N N . ARG A 1 73 ? -2.421 14.679 4.601 1.00 83.50 73 ARG A N 1
ATOM 585 C CA . ARG A 1 73 ? -3.631 14.960 3.828 1.00 83.50 73 ARG A CA 1
ATOM 586 C C . ARG A 1 73 ? -3.270 15.749 2.579 1.00 83.50 73 ARG A C 1
ATOM 588 O O . ARG A 1 73 ? -2.615 16.781 2.672 1.00 83.50 73 ARG A O 1
ATOM 595 N N . GLY A 1 74 ? -3.751 15.296 1.423 1.00 75.69 74 GLY A N 1
ATOM 596 C CA . GLY A 1 74 ? -3.568 15.987 0.152 1.00 75.69 74 GLY A CA 1
ATOM 597 C C . GLY A 1 74 ? -4.115 17.412 0.204 1.00 75.69 74 GLY A C 1
ATOM 598 O O . GLY A 1 74 ? -5.232 17.639 0.673 1.00 75.69 74 GLY A O 1
ATOM 599 N N . THR A 1 75 ? -3.333 18.362 -0.307 1.00 67.06 75 THR A N 1
ATOM 600 C CA . THR A 1 75 ? -3.706 19.783 -0.401 1.00 67.06 75 THR A CA 1
ATOM 601 C C . THR A 1 75 ? -4.645 20.073 -1.570 1.00 67.06 75 THR A C 1
ATOM 603 O O . THR A 1 75 ? -5.228 21.154 -1.621 1.00 67.06 75 THR A O 1
ATOM 606 N N . ASN A 1 76 ? -4.830 19.116 -2.491 1.00 63.94 76 ASN A N 1
ATOM 607 C CA . ASN A 1 76 ? -5.775 19.263 -3.590 1.00 63.94 76 ASN A CA 1
ATOM 608 C C . ASN A 1 76 ? -7.220 19.324 -3.036 1.00 63.94 76 ASN A C 1
ATOM 610 O O . ASN A 1 76 ? -7.695 18.343 -2.446 1.00 63.94 76 ASN A O 1
ATOM 614 N N . PRO A 1 77 ? -7.938 20.448 -3.238 1.00 50.38 77 PRO A N 1
ATOM 615 C CA . PRO A 1 77 ? -9.286 20.645 -2.711 1.00 50.38 77 PRO A CA 1
ATOM 616 C C . PRO A 1 77 ? -10.327 19.684 -3.302 1.00 50.38 77 PRO A C 1
ATOM 618 O O . PRO A 1 77 ? -11.356 19.461 -2.665 1.00 50.38 77 PRO A O 1
ATOM 621 N N . ILE A 1 78 ? -10.066 19.100 -4.476 1.00 51.25 78 ILE A N 1
ATOM 622 C CA . ILE A 1 78 ? -10.988 18.192 -5.172 1.00 51.25 78 ILE A CA 1
ATOM 623 C C . ILE A 1 78 ? -10.948 16.787 -4.559 1.00 51.25 78 ILE A C 1
ATOM 625 O O . ILE A 1 78 ? -11.985 16.137 -4.464 1.00 51.25 78 ILE A O 1
ATOM 629 N N . SER A 1 79 ? -9.779 16.319 -4.110 1.00 61.56 79 SER A N 1
ATOM 630 C CA . SER A 1 79 ? -9.609 14.921 -3.701 1.00 61.56 79 SER A CA 1
ATOM 631 C C . SER A 1 79 ? -9.518 14.721 -2.179 1.00 61.56 79 SER A C 1
ATOM 633 O O . SER A 1 79 ? -10.006 13.706 -1.691 1.00 61.56 79 SER A O 1
ATOM 635 N N . ARG A 1 80 ? -8.969 15.672 -1.395 1.00 72.00 80 ARG A N 1
ATOM 636 C CA . ARG A 1 80 ? -8.806 15.592 0.088 1.00 72.00 80 ARG A CA 1
ATOM 637 C C . ARG A 1 80 ? -8.388 14.193 0.600 1.00 72.00 80 ARG A C 1
ATOM 639 O O . ARG A 1 80 ? -8.800 13.794 1.691 1.00 72.00 80 ARG A O 1
ATOM 646 N N . ILE A 1 81 ? -7.586 13.472 -0.186 1.00 82.81 81 ILE A N 1
ATOM 647 C CA . ILE A 1 81 ? -7.190 12.076 0.048 1.00 82.81 81 ILE A CA 1
ATOM 648 C C . ILE A 1 81 ? -6.081 12.015 1.103 1.00 82.81 81 ILE A C 1
ATOM 650 O O . ILE A 1 81 ? -5.241 12.913 1.180 1.00 82.81 81 ILE A O 1
ATOM 654 N N . TYR A 1 82 ? -6.068 10.954 1.908 1.00 89.75 82 TYR A N 1
ATOM 655 C CA . TYR A 1 82 ? -4.992 10.678 2.857 1.00 89.75 82 TYR A CA 1
ATOM 656 C C . TYR A 1 82 ? -3.894 9.829 2.214 1.00 89.75 82 TYR A C 1
ATOM 658 O O . TYR A 1 82 ? -4.178 8.837 1.537 1.00 89.75 82 TYR A O 1
ATOM 666 N N . TYR A 1 83 ? -2.643 10.206 2.452 1.00 90.12 83 TYR A N 1
ATOM 667 C CA . TYR A 1 83 ? -1.472 9.493 1.960 1.00 90.12 83 TYR A CA 1
ATOM 668 C C . TYR A 1 83 ? -0.496 9.187 3.091 1.00 90.12 83 TYR A C 1
ATOM 670 O O . TYR A 1 83 ? -0.525 9.801 4.157 1.00 90.12 83 TYR A O 1
ATOM 678 N N . THR A 1 84 ? 0.364 8.209 2.851 1.00 92.06 84 THR A N 1
ATOM 679 C CA . THR A 1 84 ? 1.484 7.869 3.723 1.00 92.06 84 THR A CA 1
ATOM 680 C C . THR A 1 84 ? 2.739 7.649 2.889 1.00 92.06 84 THR A C 1
ATOM 682 O O . THR A 1 84 ? 2.652 7.413 1.681 1.00 92.06 84 THR A O 1
ATOM 685 N N . THR A 1 85 ? 3.903 7.724 3.521 1.00 91.81 85 THR A N 1
ATOM 686 C CA . THR A 1 85 ? 5.193 7.562 2.849 1.00 91.81 85 THR A CA 1
ATOM 687 C C . THR A 1 85 ? 5.774 6.195 3.169 1.00 91.81 85 THR A C 1
ATOM 689 O O . THR A 1 85 ? 6.024 5.866 4.329 1.00 91.81 85 THR A O 1
ATOM 692 N N . LEU A 1 86 ? 6.014 5.397 2.129 1.00 92.94 86 LEU A N 1
ATOM 693 C CA . LEU A 1 86 ? 6.698 4.112 2.232 1.00 92.94 86 LEU A CA 1
ATOM 694 C C . LEU A 1 86 ? 8.138 4.244 1.751 1.00 92.94 86 LEU A C 1
ATOM 696 O O . LEU A 1 86 ? 8.401 4.865 0.725 1.00 92.94 86 LEU A O 1
ATOM 700 N N . GLN A 1 87 ? 9.066 3.608 2.460 1.00 94.31 87 GLN A N 1
ATOM 701 C CA . GLN A 1 87 ? 10.455 3.488 2.030 1.00 94.31 87 GLN A CA 1
ATOM 702 C C . GLN A 1 87 ? 10.670 2.119 1.388 1.00 94.31 87 GLN A C 1
ATOM 704 O O . GLN A 1 87 ? 10.615 1.109 2.086 1.00 94.31 87 GLN A O 1
ATOM 709 N N . ILE A 1 88 ? 10.900 2.080 0.076 1.00 96.00 88 ILE A N 1
ATOM 710 C CA . ILE A 1 88 ? 10.988 0.844 -0.715 1.00 96.00 88 ILE A CA 1
ATOM 711 C C . ILE A 1 88 ? 12.368 0.737 -1.375 1.00 96.00 88 ILE A C 1
ATOM 713 O O . ILE A 1 88 ? 12.868 1.714 -1.937 1.00 96.00 88 ILE A O 1
ATOM 717 N N . GLY A 1 89 ? 12.954 -0.459 -1.340 1.00 96.50 89 GLY A N 1
ATOM 718 C CA . GLY A 1 89 ? 14.174 -0.820 -2.061 1.00 96.50 89 GLY A CA 1
ATOM 719 C C . GLY A 1 89 ? 15.467 -0.748 -1.251 1.00 96.50 89 GLY A C 1
ATOM 720 O O . GLY A 1 89 ? 15.481 -0.368 -0.080 1.00 96.50 89 GLY A O 1
ATOM 721 N N . THR A 1 90 ? 16.570 -1.120 -1.907 1.00 96.62 90 THR A N 1
ATOM 722 C CA . THR A 1 90 ? 17.937 -1.029 -1.370 1.00 96.62 90 THR A CA 1
ATOM 723 C C . THR A 1 90 ? 18.860 -0.320 -2.374 1.00 96.62 90 THR A C 1
ATOM 725 O O . THR A 1 90 ? 19.264 -0.952 -3.359 1.00 96.62 90 THR A O 1
ATOM 728 N N . PRO A 1 91 ? 19.251 0.948 -2.126 1.00 96.00 91 PRO A N 1
ATOM 729 C CA . PRO A 1 91 ? 18.942 1.747 -0.933 1.00 96.00 91 PRO A CA 1
ATOM 730 C C . PRO A 1 91 ? 17.459 2.171 -0.856 1.00 96.00 91 PRO A C 1
ATOM 732 O O . PRO A 1 91 ? 16.815 2.279 -1.902 1.00 96.00 91 PRO A O 1
ATOM 735 N N . PRO A 1 92 ? 16.917 2.442 0.349 1.00 94.88 92 PRO A N 1
ATOM 736 C CA . PRO A 1 92 ? 15.519 2.842 0.505 1.00 94.88 92 PRO A CA 1
ATOM 737 C C . PRO A 1 92 ? 15.207 4.165 -0.200 1.00 94.88 92 PRO A C 1
ATOM 739 O O . PRO A 1 92 ? 15.951 5.139 -0.069 1.00 94.88 92 PRO A O 1
ATOM 742 N N . ARG A 1 93 ? 14.083 4.210 -0.922 1.00 94.19 93 ARG A N 1
ATOM 743 C CA . ARG A 1 93 ? 13.538 5.421 -1.557 1.00 94.19 93 ARG A CA 1
ATOM 744 C C . ARG A 1 93 ? 12.104 5.661 -1.106 1.00 94.19 93 ARG A C 1
ATOM 746 O O . ARG A 1 93 ? 11.357 4.710 -0.909 1.00 94.19 93 ARG A O 1
ATOM 753 N N . GLU A 1 94 ? 11.728 6.925 -0.955 1.00 92.94 94 GLU A N 1
ATOM 754 C CA . GLU A 1 94 ? 10.404 7.322 -0.473 1.00 92.94 94 GLU A CA 1
ATOM 755 C C . GLU A 1 94 ? 9.357 7.365 -1.592 1.00 92.94 94 GLU A C 1
ATOM 757 O O . GLU A 1 94 ? 9.586 7.925 -2.668 1.00 92.94 94 GLU A O 1
ATOM 762 N N . PHE A 1 95 ? 8.186 6.797 -1.307 1.00 91.62 95 PHE A N 1
ATOM 763 C CA . PHE A 1 95 ? 7.024 6.759 -2.186 1.00 91.62 95 PHE A CA 1
ATOM 764 C C . PHE A 1 95 ? 5.780 7.193 -1.415 1.00 91.62 95 PHE A C 1
ATOM 766 O O . PHE A 1 95 ? 5.368 6.527 -0.465 1.00 91.62 95 PHE A O 1
ATOM 773 N N . ASN A 1 96 ? 5.162 8.289 -1.855 1.00 89.62 96 ASN A N 1
ATOM 774 C CA . ASN A 1 96 ? 3.897 8.763 -1.295 1.00 89.62 96 ASN A CA 1
ATOM 775 C C . ASN A 1 96 ? 2.750 7.963 -1.907 1.00 89.62 96 ASN A C 1
ATOM 777 O O . ASN A 1 96 ? 2.470 8.084 -3.100 1.00 89.62 96 ASN A O 1
ATOM 781 N N . VAL A 1 97 ? 2.087 7.150 -1.096 1.00 91.88 97 VAL A N 1
ATOM 782 C CA . VAL A 1 97 ? 1.007 6.269 -1.536 1.00 91.88 97 VAL A CA 1
ATOM 783 C C . VAL A 1 97 ? -0.307 6.673 -0.891 1.00 91.88 97 VAL A C 1
ATOM 785 O O . VAL A 1 97 ? -0.366 7.005 0.294 1.00 91.88 97 VAL A O 1
ATOM 788 N N . VAL A 1 98 ? -1.378 6.637 -1.675 1.00 91.88 98 VAL A N 1
ATOM 789 C CA . VAL A 1 98 ? -2.736 6.869 -1.183 1.00 91.88 98 VAL A CA 1
ATOM 790 C C . VAL A 1 98 ? -3.199 5.685 -0.347 1.00 91.88 98 VAL A C 1
ATOM 792 O O . VAL A 1 98 ? -2.955 4.534 -0.697 1.00 91.88 98 VAL A O 1
ATOM 795 N N . ILE A 1 99 ? -3.885 5.972 0.753 1.00 92.88 99 ILE A N 1
ATOM 796 C CA . ILE A 1 99 ? -4.457 4.961 1.638 1.00 92.88 99 ILE A CA 1
ATOM 797 C C . ILE A 1 99 ? -5.842 4.593 1.120 1.00 92.88 99 ILE A C 1
ATOM 799 O O . ILE A 1 99 ? -6.730 5.445 1.091 1.00 92.88 99 ILE A O 1
ATOM 803 N N . ASP A 1 100 ? -6.039 3.330 0.751 1.00 91.75 100 ASP A N 1
ATOM 804 C CA . ASP A 1 100 ? -7.293 2.875 0.156 1.00 91.75 100 ASP A CA 1
ATOM 805 C C . ASP A 1 100 ? -7.810 1.605 0.837 1.00 91.75 100 ASP A C 1
ATOM 807 O O . ASP A 1 100 ? -7.267 0.517 0.674 1.00 91.75 100 ASP A O 1
ATOM 811 N N . THR A 1 101 ? -8.892 1.721 1.605 1.00 91.81 101 THR A N 1
ATOM 812 C CA . THR A 1 101 ? -9.575 0.567 2.219 1.00 91.81 101 THR A CA 1
ATOM 813 C C . THR A 1 101 ? -10.507 -0.164 1.245 1.00 91.81 101 THR A C 1
ATOM 815 O O . THR A 1 101 ? -11.112 -1.173 1.618 1.00 91.81 101 THR A O 1
ATOM 818 N N . GLY A 1 102 ? -10.635 0.345 0.016 1.00 89.25 102 GLY A N 1
ATOM 819 C CA . GLY A 1 102 ? -11.430 -0.202 -1.076 1.00 89.25 102 GLY A CA 1
ATOM 820 C C . GLY A 1 102 ? -10.682 -1.196 -1.970 1.00 89.25 102 GLY A C 1
ATOM 821 O O . GLY A 1 102 ? -11.320 -2.065 -2.552 1.00 89.25 102 GLY A O 1
ATOM 822 N N . SER A 1 103 ? -9.350 -1.131 -2.045 1.00 88.69 103 SER A N 1
ATOM 823 C CA . SER A 1 103 ? -8.520 -2.040 -2.855 1.00 88.69 103 SER A CA 1
ATOM 824 C C . SER A 1 103 ? -7.606 -2.926 -2.005 1.00 88.69 103 SER A C 1
ATOM 826 O O . SER A 1 103 ? -7.363 -2.661 -0.829 1.00 88.69 103 SER A O 1
ATOM 828 N N . ASP A 1 104 ? -7.104 -4.018 -2.580 1.00 84.69 104 ASP A N 1
ATOM 829 C CA . ASP A 1 104 ? -6.386 -5.089 -1.874 1.00 84.69 104 ASP A CA 1
ATOM 830 C C . ASP A 1 104 ? -4.908 -5.239 -2.281 1.00 84.69 104 ASP A C 1
ATOM 832 O O . ASP A 1 104 ? -4.229 -6.168 -1.834 1.00 84.69 104 ASP A O 1
ATOM 836 N N . VAL A 1 105 ? -4.392 -4.323 -3.106 1.00 87.75 105 VAL A N 1
ATOM 837 C CA . VAL A 1 105 ? -3.028 -4.369 -3.648 1.00 87.75 105 VAL A CA 1
ATOM 838 C C . VAL A 1 105 ? -2.273 -3.087 -3.307 1.00 87.75 105 VAL A C 1
ATOM 840 O O . VAL A 1 105 ? -2.728 -1.986 -3.604 1.00 87.75 105 VAL A O 1
ATOM 843 N N . LEU A 1 106 ? -1.074 -3.232 -2.731 1.00 94.31 106 LEU A N 1
ATOM 844 C CA . LEU A 1 106 ? -0.065 -2.173 -2.758 1.00 94.31 106 LEU A CA 1
ATOM 845 C C . LEU A 1 106 ? 0.526 -2.099 -4.165 1.00 94.31 106 LEU A C 1
ATOM 847 O O . LEU A 1 106 ? 0.987 -3.118 -4.682 1.00 94.31 106 LEU A O 1
ATOM 851 N N . TRP A 1 107 ? 0.570 -0.916 -4.765 1.00 94.31 107 TRP A N 1
ATOM 852 C CA . TRP A 1 107 ? 1.296 -0.685 -6.009 1.00 94.31 107 TRP A CA 1
ATOM 853 C C . TRP A 1 107 ? 1.916 0.708 -6.064 1.00 94.31 107 TRP A C 1
ATOM 855 O O . TRP A 1 107 ? 1.439 1.644 -5.424 1.00 94.31 107 TRP A O 1
ATOM 865 N N . VAL A 1 108 ? 2.979 0.832 -6.857 1.00 94.81 108 VAL A N 1
ATOM 866 C CA . VAL A 1 108 ? 3.676 2.091 -7.149 1.00 94.81 108 VAL A CA 1
ATOM 867 C C . VAL A 1 108 ? 3.917 2.230 -8.650 1.00 94.81 108 VAL A C 1
ATOM 869 O O . VAL A 1 108 ? 4.065 1.234 -9.365 1.00 94.81 108 VAL A O 1
ATOM 872 N N . SER A 1 109 ? 3.960 3.468 -9.136 1.00 93.75 109 SER A N 1
ATOM 873 C CA . SER A 1 109 ? 4.299 3.784 -10.526 1.00 93.75 109 SER A CA 1
ATOM 874 C C . SER A 1 109 ? 5.754 3.425 -10.822 1.00 93.75 109 SER A C 1
ATOM 876 O O . SER A 1 109 ? 6.663 3.885 -10.131 1.00 93.75 109 SER A O 1
ATOM 878 N N . CYS A 1 110 ? 5.997 2.632 -11.863 1.00 93.50 110 CYS A N 1
ATOM 879 C CA . CYS A 1 110 ? 7.345 2.247 -12.275 1.00 93.50 110 CYS A CA 1
ATOM 880 C C . CYS A 1 110 ? 7.862 3.065 -13.458 1.00 93.50 110 CYS A C 1
ATOM 882 O O . CYS A 1 110 ? 7.084 3.617 -14.231 1.00 93.50 110 CYS A O 1
ATOM 884 N N . ILE A 1 111 ? 9.186 3.102 -13.640 1.00 92.25 111 ILE A N 1
ATOM 885 C CA . ILE A 1 111 ? 9.848 3.897 -14.697 1.00 92.25 111 ILE A CA 1
ATOM 886 C C . ILE A 1 111 ? 9.363 3.596 -16.123 1.00 92.25 111 ILE A C 1
ATOM 888 O O . ILE A 1 111 ? 9.492 4.430 -17.010 1.00 92.25 111 ILE A O 1
ATOM 892 N N . SER A 1 112 ? 8.797 2.411 -16.357 1.00 87.06 112 SER A N 1
ATOM 893 C CA . SER A 1 1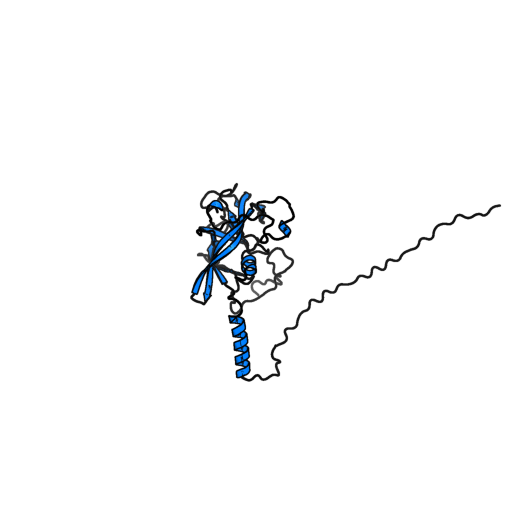12 ? 8.250 1.997 -17.649 1.00 87.06 112 SER A CA 1
ATOM 894 C C . SER A 1 112 ? 6.795 2.427 -17.860 1.00 87.06 112 SER A C 1
ATOM 896 O O . SER A 1 112 ? 6.138 1.881 -18.745 1.00 87.06 112 SER A O 1
ATOM 898 N N . CYS A 1 113 ? 6.246 3.294 -17.006 1.00 88.62 113 CYS A N 1
ATOM 899 C CA . CYS A 1 113 ? 4.817 3.561 -17.005 1.00 88.62 113 CYS A CA 1
ATOM 900 C C . CYS A 1 113 ? 4.353 4.440 -18.167 1.00 88.62 113 CYS A C 1
ATOM 902 O O . CYS A 1 113 ? 4.856 5.539 -18.391 1.00 88.62 113 CYS A O 1
ATOM 904 N N . VAL A 1 114 ? 3.318 3.962 -18.856 1.00 88.69 114 VAL A N 1
ATOM 905 C CA . VAL A 1 114 ? 2.584 4.671 -19.901 1.00 88.69 114 VAL A CA 1
ATOM 906 C C . VAL A 1 114 ? 1.296 5.245 -19.313 1.00 88.69 114 VAL A C 1
ATOM 908 O O . VAL A 1 114 ? 0.583 4.576 -18.571 1.00 88.69 114 VAL A O 1
ATOM 911 N N . GLY A 1 115 ? 0.989 6.504 -19.628 1.00 84.62 115 GLY A N 1
ATOM 912 C CA . GLY A 1 115 ? -0.189 7.186 -19.077 1.00 84.62 115 GLY A CA 1
ATOM 913 C C . GLY A 1 115 ? -0.041 7.592 -17.608 1.00 84.62 115 GLY A C 1
ATOM 914 O O . GLY A 1 115 ? -0.998 8.101 -17.027 1.00 84.62 115 GLY A O 1
ATOM 915 N N . CYS A 1 116 ? 1.142 7.394 -17.013 1.00 83.31 116 CYS A N 1
ATOM 916 C CA . CYS A 1 116 ? 1.470 7.972 -15.722 1.00 83.31 116 CYS A CA 1
ATOM 917 C C . CYS A 1 116 ? 1.806 9.468 -15.871 1.00 83.31 116 CYS A C 1
ATOM 919 O O . CYS A 1 116 ? 2.547 9.853 -16.779 1.00 83.31 116 CYS A O 1
ATOM 921 N N . PRO A 1 117 ? 1.317 10.312 -14.959 1.00 72.00 117 PRO A N 1
ATOM 922 C CA . PRO A 1 117 ? 1.690 11.719 -14.890 1.00 72.00 117 PRO A CA 1
ATOM 923 C C . PRO A 1 117 ? 3.194 11.873 -14.620 1.00 72.00 117 PRO A C 1
ATOM 925 O O . PRO A 1 117 ? 3.768 11.163 -13.800 1.00 72.00 117 PRO A O 1
ATOM 928 N N . LEU A 1 118 ? 3.845 12.786 -15.347 1.00 70.00 118 LEU A N 1
ATOM 929 C CA . LEU A 1 118 ? 5.307 12.950 -15.331 1.00 70.00 118 LEU A CA 1
ATOM 930 C C . LEU A 1 118 ? 5.804 13.986 -14.310 1.00 70.00 118 LEU A C 1
ATOM 932 O O . LEU A 1 118 ? 7.003 14.067 -14.057 1.00 70.00 118 LEU A O 1
ATOM 936 N N . GLN A 1 119 ? 4.912 14.803 -13.744 1.00 67.62 119 GLN A N 1
ATOM 937 C CA . GLN A 1 119 ? 5.286 15.860 -12.803 1.00 67.62 119 GLN A CA 1
ATOM 938 C C . GLN A 1 119 ? 5.162 15.373 -11.362 1.00 67.62 119 GLN A C 1
ATOM 940 O O . GLN A 1 119 ? 4.150 14.789 -10.992 1.00 67.62 119 GLN A O 1
ATOM 945 N N . ASN A 1 120 ? 6.187 15.652 -10.553 1.00 66.88 120 ASN A N 1
ATOM 946 C CA . ASN A 1 120 ? 6.248 15.373 -9.114 1.00 66.88 120 ASN A CA 1
ATOM 947 C C . ASN A 1 120 ? 6.118 13.892 -8.705 1.00 66.88 120 ASN A C 1
ATOM 949 O O . ASN A 1 120 ? 6.008 13.617 -7.514 1.00 66.88 120 ASN A O 1
ATOM 953 N N . VAL A 1 121 ? 6.204 12.948 -9.652 1.00 71.50 121 VAL A N 1
ATOM 954 C CA . VAL A 1 121 ? 6.093 11.507 -9.386 1.00 71.50 121 VAL A CA 1
ATOM 955 C C . VAL A 1 121 ? 7.459 10.863 -9.176 1.00 71.50 121 VAL A C 1
ATOM 957 O O . VAL A 1 121 ? 8.322 10.886 -10.056 1.00 71.50 121 VAL A O 1
ATOM 960 N N . THR A 1 122 ? 7.635 10.203 -8.031 1.00 84.81 122 THR A N 1
ATOM 961 C CA . THR A 1 122 ? 8.756 9.281 -7.822 1.00 84.81 122 THR A CA 1
ATOM 962 C C . THR A 1 122 ? 8.425 7.941 -8.467 1.00 84.81 122 THR A C 1
ATOM 964 O O . THR A 1 122 ? 7.594 7.190 -7.961 1.00 84.81 122 THR A O 1
ATOM 967 N N . PHE A 1 123 ? 9.099 7.623 -9.570 1.00 91.56 123 PHE A N 1
ATOM 968 C CA . PHE A 1 123 ? 8.983 6.312 -10.203 1.00 91.56 123 PHE A CA 1
ATOM 969 C C . PHE A 1 123 ? 9.908 5.288 -9.542 1.00 91.56 123 PHE A C 1
ATOM 971 O O . PHE A 1 123 ? 11.098 5.548 -9.311 1.00 91.56 123 PHE A O 1
ATOM 978 N N . PHE A 1 124 ? 9.362 4.106 -9.267 1.00 94.56 124 PHE A N 1
ATOM 979 C CA . PHE A 1 124 ? 10.135 2.961 -8.813 1.00 94.56 124 PHE A CA 1
ATOM 980 C C . PHE A 1 124 ? 10.909 2.367 -9.994 1.00 94.56 124 PHE A C 1
ATOM 982 O O . PHE A 1 124 ? 10.342 2.063 -11.047 1.00 94.56 124 PHE A O 1
ATOM 989 N N . ASP A 1 125 ? 12.219 2.217 -9.816 1.00 94.88 125 ASP A N 1
ATOM 990 C CA . ASP A 1 125 ? 13.096 1.550 -10.772 1.00 94.88 125 ASP A CA 1
ATOM 991 C C . ASP A 1 125 ? 13.559 0.215 -10.174 1.00 94.88 125 ASP A C 1
ATOM 993 O O . ASP A 1 125 ? 14.437 0.211 -9.306 1.00 94.88 125 ASP A O 1
ATOM 997 N N . PRO A 1 126 ? 13.005 -0.920 -10.639 1.00 94.19 126 PRO A N 1
ATOM 998 C CA . PRO A 1 126 ? 13.463 -2.240 -10.226 1.00 94.19 126 PRO A CA 1
ATOM 999 C C . PRO A 1 126 ? 14.961 -2.478 -10.449 1.00 94.19 126 PRO A C 1
ATOM 1001 O O . PRO A 1 126 ? 15.562 -3.251 -9.715 1.00 94.19 126 PRO A O 1
ATOM 1004 N N . GLY A 1 127 ? 15.566 -1.856 -11.467 1.00 95.94 127 GLY A N 1
ATOM 1005 C CA . GLY A 1 127 ? 16.990 -2.000 -11.772 1.00 95.94 127 GLY A CA 1
ATOM 1006 C C . GLY A 1 127 ? 17.901 -1.212 -10.831 1.00 95.94 127 GLY A C 1
ATOM 1007 O O . GLY A 1 127 ? 19.081 -1.537 -10.719 1.00 95.94 127 GLY A O 1
ATOM 1008 N N . ALA A 1 128 ? 17.362 -0.210 -10.132 1.00 96.12 128 ALA A N 1
ATOM 1009 C CA . ALA A 1 128 ? 18.107 0.622 -9.188 1.00 96.12 128 ALA A CA 1
ATOM 1010 C C . ALA A 1 128 ? 18.101 0.076 -7.748 1.00 96.12 128 ALA A C 1
ATOM 1012 O O . ALA A 1 128 ? 18.795 0.623 -6.891 1.00 96.12 128 ALA A O 1
ATOM 1013 N N . SER A 1 129 ? 17.327 -0.976 -7.466 1.00 97.19 129 SER A N 1
ATOM 1014 C CA . SER A 1 129 ? 17.253 -1.607 -6.147 1.00 97.19 129 SER A CA 1
ATOM 1015 C C . SER A 1 129 ? 17.924 -2.977 -6.162 1.00 97.19 129 SER A C 1
ATOM 1017 O O . SER A 1 129 ? 17.511 -3.889 -6.875 1.00 97.19 129 SER A O 1
ATOM 1019 N N . SER A 1 130 ? 18.946 -3.147 -5.325 1.00 97.31 130 SER A N 1
ATOM 1020 C CA . SER A 1 130 ? 19.689 -4.414 -5.212 1.00 97.31 130 SER A CA 1
ATOM 1021 C C . SER A 1 130 ? 18.886 -5.558 -4.573 1.00 97.31 130 SER A C 1
ATOM 1023 O O . SER A 1 130 ? 19.282 -6.717 -4.688 1.00 97.31 130 SER A O 1
ATOM 1025 N N . SER A 1 131 ? 17.757 -5.253 -3.926 1.00 96.75 131 SER A N 1
ATOM 1026 C CA . SER A 1 131 ? 16.855 -6.228 -3.296 1.00 96.75 131 SER A CA 1
ATOM 1027 C C . SER A 1 131 ? 15.591 -6.525 -4.113 1.00 96.75 131 SER A C 1
ATOM 1029 O O . SER A 1 131 ? 14.779 -7.352 -3.693 1.00 96.75 131 SER A O 1
ATOM 1031 N N . ALA A 1 132 ? 15.428 -5.901 -5.285 1.00 96.31 132 ALA A N 1
ATOM 1032 C CA . ALA A 1 132 ? 14.274 -6.112 -6.148 1.00 96.31 132 ALA A CA 1
ATOM 1033 C C . ALA A 1 132 ? 14.303 -7.490 -6.829 1.00 96.31 132 ALA A C 1
ATOM 1035 O O . ALA A 1 132 ? 15.268 -7.876 -7.488 1.00 96.31 132 ALA A O 1
ATOM 1036 N N . VAL A 1 133 ? 13.192 -8.222 -6.735 1.00 92.62 133 VAL A N 1
ATOM 1037 C CA . VAL A 1 133 ? 13.007 -9.548 -7.333 1.00 92.62 133 VAL A CA 1
ATOM 1038 C C . VAL A 1 133 ? 11.708 -9.584 -8.127 1.00 92.62 133 VAL A C 1
ATOM 1040 O O . VAL A 1 133 ? 10.614 -9.564 -7.561 1.00 92.62 133 VAL A O 1
ATOM 1043 N N . LYS A 1 134 ? 11.816 -9.689 -9.456 1.00 88.38 134 LYS A N 1
ATOM 1044 C CA . LYS A 1 134 ? 10.660 -9.926 -10.335 1.00 88.38 134 LYS A CA 1
ATOM 1045 C C . LYS A 1 134 ? 10.061 -11.299 -10.045 1.00 88.38 134 LYS A C 1
ATOM 1047 O O . LYS A 1 134 ? 10.786 -12.292 -10.000 1.00 88.38 134 LYS A O 1
ATOM 1052 N N . LEU A 1 135 ? 8.744 -11.353 -9.865 1.00 85.69 135 LEU A N 1
ATOM 1053 C CA . LEU A 1 135 ? 8.057 -12.598 -9.542 1.00 85.69 135 LEU A CA 1
ATOM 1054 C C . LEU A 1 135 ? 7.620 -13.318 -10.816 1.00 85.69 135 LEU A C 1
ATOM 1056 O O . LEU A 1 135 ? 6.892 -12.774 -11.650 1.00 85.69 135 LEU A O 1
ATOM 1060 N N . ALA A 1 136 ? 8.065 -14.564 -10.948 1.00 79.31 136 ALA A N 1
ATOM 1061 C CA . ALA A 1 136 ? 7.516 -15.502 -11.915 1.00 79.31 136 ALA A CA 1
ATOM 1062 C C . ALA A 1 136 ? 6.229 -16.117 -11.357 1.00 79.31 136 ALA A C 1
ATOM 1064 O O . ALA A 1 136 ? 6.081 -16.251 -10.143 1.00 79.31 136 ALA A O 1
ATOM 1065 N N . CYS A 1 137 ? 5.326 -16.578 -12.223 1.00 74.69 137 CYS A N 1
ATOM 1066 C CA . CYS A 1 137 ? 4.093 -17.217 -11.761 1.00 74.69 137 CYS A CA 1
ATOM 1067 C C . CYS A 1 137 ? 4.320 -18.445 -10.883 1.00 74.69 137 CYS A C 1
ATOM 1069 O O . CYS A 1 137 ? 3.490 -18.719 -10.034 1.00 74.69 137 CYS A O 1
ATOM 1071 N N . SER A 1 138 ? 5.441 -19.152 -11.034 1.00 75.19 138 SER A N 1
ATOM 1072 C CA . SER A 1 138 ? 5.794 -20.302 -10.196 1.00 75.19 138 SER A CA 1
ATOM 1073 C C . SER A 1 138 ? 6.270 -19.936 -8.784 1.00 75.19 138 SER A C 1
ATOM 1075 O O . SER A 1 138 ? 6.550 -20.837 -7.991 1.00 75.19 138 SER A O 1
ATOM 1077 N N . ASP A 1 139 ? 6.432 -18.649 -8.462 1.00 78.75 139 ASP A N 1
ATOM 1078 C CA . ASP A 1 139 ? 6.870 -18.222 -7.136 1.00 78.75 139 ASP A CA 1
ATOM 1079 C C . ASP A 1 139 ? 5.808 -18.577 -6.084 1.00 78.75 139 ASP A C 1
ATOM 1081 O O . ASP A 1 139 ? 4.611 -18.365 -6.270 1.00 78.75 139 ASP A O 1
ATOM 1085 N N . LYS A 1 140 ? 6.241 -19.124 -4.946 1.00 77.38 140 LYS A N 1
ATOM 1086 C CA . LYS A 1 140 ? 5.343 -19.552 -3.860 1.00 77.38 140 LYS A CA 1
ATOM 1087 C C . LYS A 1 140 ? 4.635 -18.379 -3.178 1.00 77.38 140 LYS A C 1
ATOM 1089 O O . LYS A 1 140 ? 3.628 -18.588 -2.507 1.00 77.38 140 LYS A O 1
ATOM 1094 N N . ARG A 1 141 ? 5.174 -17.165 -3.324 1.00 74.69 141 ARG A N 1
ATOM 1095 C CA . ARG A 1 141 ? 4.555 -15.915 -2.864 1.00 74.69 141 ARG A CA 1
ATOM 1096 C C . ARG A 1 141 ? 3.388 -15.499 -3.761 1.00 74.69 141 ARG A C 1
ATOM 1098 O O . ARG A 1 141 ? 2.539 -14.728 -3.329 1.00 74.69 141 ARG A O 1
ATOM 1105 N N . CYS A 1 142 ? 3.322 -16.022 -4.985 1.00 68.19 142 CYS A N 1
ATOM 1106 C CA . CYS A 1 142 ? 2.198 -15.830 -5.887 1.00 68.19 142 CYS A CA 1
ATOM 1107 C C . CYS A 1 142 ? 1.086 -16.820 -5.526 1.00 68.19 142 CYS A C 1
ATOM 1109 O O . CYS A 1 142 ? 1.292 -18.034 -5.500 1.00 68.19 142 CYS A O 1
ATOM 1111 N N . PHE A 1 143 ? -0.107 -16.310 -5.232 1.00 65.12 143 PHE A N 1
ATOM 1112 C CA . PHE A 1 143 ? -1.227 -17.143 -4.801 1.00 65.12 143 PHE A CA 1
ATOM 1113 C C . PHE A 1 143 ? -1.837 -17.929 -5.965 1.00 65.12 143 PHE A C 1
ATOM 1115 O O . PHE A 1 143 ? -1.984 -17.405 -7.066 1.00 65.12 143 PHE A O 1
ATOM 1122 N N . SER A 1 144 ? -2.218 -19.182 -5.692 1.00 52.09 144 SER A N 1
ATOM 1123 C CA . SER A 1 144 ? -2.674 -20.220 -6.633 1.00 52.09 144 SER A CA 1
ATOM 1124 C C . SER A 1 144 ? -3.802 -19.820 -7.595 1.00 52.09 144 SER A C 1
ATOM 1126 O O . SER A 1 144 ? -3.923 -20.427 -8.657 1.00 52.09 144 SER A O 1
ATOM 1128 N N . ASP A 1 145 ? -4.584 -18.781 -7.298 1.00 53.41 145 ASP A N 1
ATOM 1129 C CA . ASP A 1 145 ? -5.629 -18.291 -8.210 1.00 53.41 145 ASP A CA 1
ATOM 1130 C C . ASP A 1 145 ? -5.066 -17.523 -9.420 1.00 53.41 145 ASP A C 1
ATOM 1132 O O . ASP A 1 145 ? -5.720 -17.437 -10.459 1.00 53.41 145 ASP A O 1
ATOM 1136 N N . LEU A 1 146 ? -3.814 -17.057 -9.331 1.00 54.09 146 LEU A N 1
ATOM 1137 C CA . LEU A 1 146 ? -3.074 -16.411 -10.420 1.00 54.09 146 LEU A CA 1
ATOM 1138 C C . LEU A 1 146 ? -2.270 -17.409 -11.284 1.00 54.09 146 LEU A C 1
ATOM 1140 O O . LEU A 1 146 ? -1.697 -17.029 -12.302 1.00 54.09 146 LEU A O 1
ATOM 1144 N N . HIS A 1 147 ? -2.229 -18.697 -10.912 1.00 51.19 147 HIS A N 1
ATOM 1145 C CA . HIS A 1 147 ? -1.364 -19.724 -11.528 1.00 51.19 147 HIS A CA 1
ATOM 1146 C C . HIS A 1 147 ? -1.914 -20.355 -12.816 1.00 51.19 147 HIS A C 1
ATOM 1148 O O . HIS A 1 147 ? -1.294 -21.256 -13.377 1.00 51.19 147 HIS A O 1
ATOM 1154 N N . LYS A 1 148 ? -3.078 -19.933 -13.320 1.00 51.12 148 LYS A N 1
ATOM 1155 C CA . LYS A 1 148 ? -3.771 -20.689 -14.382 1.00 51.12 148 LYS A CA 1
ATOM 1156 C C . LYS A 1 148 ? -3.253 -20.480 -15.811 1.00 51.12 148 LYS A C 1
ATOM 1158 O O . LYS A 1 148 ? -3.843 -21.034 -16.735 1.00 51.12 148 LYS A O 1
ATOM 1163 N N . LYS A 1 149 ? -2.162 -19.740 -16.030 1.00 50.94 149 LYS A N 1
ATOM 1164 C CA . LYS A 1 149 ? -1.568 -19.589 -17.370 1.00 50.94 149 LYS A CA 1
ATOM 1165 C C . LYS A 1 149 ? -0.097 -20.002 -17.387 1.00 50.94 149 LYS A C 1
ATOM 1167 O O . LYS A 1 149 ? 0.785 -19.302 -16.898 1.00 50.94 149 LYS A O 1
ATOM 1172 N N . SER A 1 1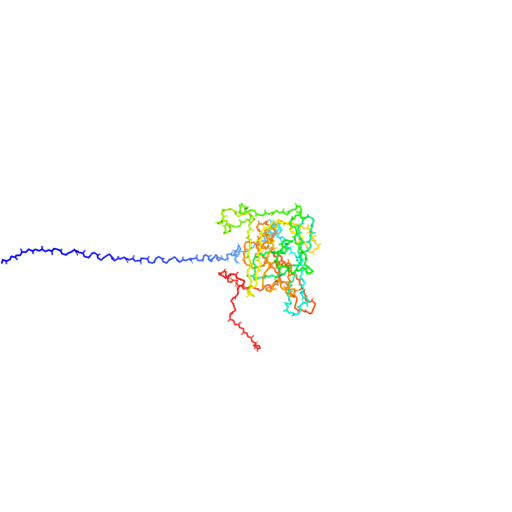50 ? 0.162 -21.158 -17.992 1.00 45.41 150 SER A N 1
ATOM 1173 C CA . SER A 1 150 ? 1.499 -21.591 -18.396 1.00 45.41 150 SER A CA 1
ATOM 1174 C C . SER A 1 150 ? 2.098 -20.565 -19.368 1.00 45.41 150 SER A C 1
ATOM 1176 O O . SER A 1 150 ? 1.522 -20.339 -20.430 1.00 45.41 150 SER A O 1
ATOM 1178 N N . GLY A 1 151 ? 3.226 -19.945 -19.003 1.00 53.91 151 GLY A N 1
ATOM 1179 C CA . GLY A 1 151 ? 3.945 -18.957 -19.829 1.00 53.91 151 GLY A CA 1
ATOM 1180 C C . GLY A 1 151 ? 4.073 -17.552 -19.225 1.00 53.91 151 GLY A C 1
ATOM 1181 O O . GLY A 1 151 ? 4.739 -16.704 -19.808 1.00 53.91 151 GLY A O 1
ATOM 1182 N N . CYS A 1 152 ? 3.472 -17.291 -18.064 1.00 58.72 152 CYS A N 1
ATOM 1183 C CA . CYS A 1 152 ? 3.492 -15.968 -17.446 1.00 58.72 152 CYS A CA 1
ATOM 1184 C C . CYS A 1 152 ? 4.822 -15.674 -16.721 1.00 58.72 152 CYS A C 1
ATOM 1186 O O . CYS A 1 152 ? 5.085 -16.135 -15.606 1.00 58.72 152 CYS A O 1
ATOM 1188 N N . SER A 1 153 ? 5.663 -14.871 -17.368 1.00 61.81 153 SER A N 1
ATOM 1189 C CA . SER A 1 153 ? 6.726 -14.112 -16.715 1.00 61.81 153 SER A CA 1
ATOM 1190 C C . SER A 1 153 ? 6.820 -12.739 -17.383 1.00 61.81 153 SER A C 1
ATOM 1192 O O . SER A 1 153 ? 7.160 -12.687 -18.568 1.00 61.81 153 SER A O 1
ATOM 1194 N N . PRO A 1 154 ? 6.573 -11.633 -16.658 1.00 71.56 154 PRO A N 1
ATOM 1195 C CA . PRO A 1 154 ? 6.301 -11.535 -15.216 1.00 71.56 154 PRO A CA 1
ATOM 1196 C C . PRO A 1 154 ? 4.826 -11.805 -14.841 1.00 71.56 154 PRO A C 1
ATOM 1198 O O . PRO A 1 154 ? 3.955 -11.817 -15.708 1.00 71.56 154 PRO A O 1
ATOM 1201 N N . LEU A 1 155 ? 4.537 -12.039 -13.553 1.00 82.38 155 LEU A N 1
ATOM 1202 C CA . LEU A 1 155 ? 3.158 -12.171 -13.067 1.00 82.38 155 LEU A CA 1
ATOM 1203 C C . LEU A 1 155 ? 2.437 -10.817 -13.143 1.00 82.38 155 LEU A C 1
ATOM 1205 O O . LEU A 1 155 ? 2.812 -9.881 -12.442 1.00 82.38 155 LEU A O 1
ATOM 1209 N N . GLU A 1 156 ? 1.387 -10.734 -13.952 1.00 85.50 156 GLU A N 1
ATOM 1210 C CA . GLU A 1 156 ? 0.632 -9.499 -14.172 1.00 85.50 156 GLU A CA 1
ATOM 1211 C C . GLU A 1 156 ? -0.378 -9.203 -13.053 1.00 85.50 156 GLU A C 1
ATOM 1213 O O . GLU A 1 156 ? -0.909 -10.112 -12.410 1.00 85.50 156 GLU A O 1
ATOM 1218 N N . TYR A 1 157 ? -0.677 -7.919 -12.861 1.00 86.44 157 TYR A N 1
ATOM 1219 C CA . TYR A 1 157 ? -1.788 -7.449 -12.037 1.00 86.44 157 TYR A CA 1
ATOM 1220 C C . TYR A 1 157 ? -2.565 -6.346 -12.758 1.00 86.44 157 TYR A C 1
ATOM 1222 O O . TYR A 1 157 ? -2.012 -5.604 -13.575 1.00 86.44 157 TYR A O 1
ATOM 1230 N N . LYS A 1 158 ? -3.853 -6.235 -12.435 1.00 90.06 158 LYS A N 1
ATOM 1231 C CA . LYS A 1 158 ? -4.737 -5.163 -12.891 1.00 90.06 158 LYS A CA 1
ATOM 1232 C C . LYS A 1 158 ? -5.708 -4.811 -11.769 1.00 90.06 158 LYS A C 1
ATOM 1234 O O . LYS A 1 158 ? -6.297 -5.712 -11.180 1.00 90.06 158 LYS A O 1
ATOM 1239 N N . VAL A 1 159 ? -5.881 -3.519 -11.511 1.00 89.31 159 VAL A N 1
ATOM 1240 C CA . VAL A 1 159 ? -6.862 -2.977 -10.564 1.00 89.31 159 VAL A CA 1
ATOM 1241 C C . VAL A 1 159 ? -7.716 -1.956 -11.301 1.00 89.31 159 VAL A C 1
ATOM 1243 O O . VAL A 1 159 ? -7.180 -1.085 -11.982 1.00 89.31 159 VAL A O 1
ATOM 1246 N N . GLU A 1 160 ? -9.031 -2.076 -11.170 1.00 91.38 160 GLU A N 1
ATOM 1247 C CA . GLU A 1 160 ? -10.018 -1.131 -11.694 1.00 91.38 160 GLU A CA 1
ATOM 1248 C C . GLU A 1 160 ? -10.770 -0.515 -10.513 1.00 91.38 160 GLU A C 1
ATOM 1250 O O . GLU A 1 160 ? -11.189 -1.231 -9.601 1.00 91.38 160 GLU A O 1
ATOM 1255 N N . TYR A 1 161 ? -10.894 0.808 -10.513 1.00 90.12 161 TYR A N 1
ATOM 1256 C CA . TYR A 1 161 ? -11.504 1.580 -9.437 1.00 90.12 161 TYR A CA 1
ATOM 1257 C C . TYR A 1 161 ? -12.955 1.932 -9.765 1.00 90.12 161 TYR A C 1
ATOM 1259 O O . TYR A 1 161 ? -13.402 1.875 -10.911 1.00 90.12 161 TYR A O 1
ATOM 1267 N N . SER A 1 162 ? -13.712 2.323 -8.740 1.00 88.19 162 SER A N 1
ATOM 1268 C CA . SER A 1 162 ? -15.137 2.657 -8.862 1.00 88.19 162 SER A CA 1
ATOM 1269 C C . SER A 1 162 ? -15.422 3.875 -9.746 1.00 88.19 162 SER A C 1
ATOM 1271 O O . SER A 1 162 ? -16.543 4.028 -10.226 1.00 88.19 162 SER A O 1
ATOM 1273 N N . ASP A 1 163 ? -14.424 4.725 -9.979 1.00 86.81 163 ASP A N 1
ATOM 1274 C CA . ASP A 1 163 ? -14.489 5.862 -10.897 1.00 86.81 163 ASP A CA 1
ATOM 1275 C C . ASP A 1 163 ? -14.232 5.471 -12.371 1.00 86.81 163 ASP A C 1
ATOM 1277 O O . ASP A 1 163 ? -14.206 6.337 -13.247 1.00 86.81 163 ASP A O 1
ATOM 1281 N N . GLY A 1 164 ? -14.039 4.176 -12.651 1.00 89.81 164 GLY A N 1
ATOM 1282 C CA . GLY A 1 164 ? -13.745 3.626 -13.977 1.00 89.81 164 GLY A CA 1
ATOM 1283 C C . GLY A 1 164 ? -12.287 3.786 -14.414 1.00 89.81 164 GLY A C 1
ATOM 1284 O O . GLY A 1 164 ? -11.925 3.377 -15.519 1.00 89.81 164 GLY A O 1
ATOM 1285 N N . SER A 1 165 ? -11.437 4.381 -13.577 1.00 91.31 165 SER A N 1
ATOM 1286 C CA . SER A 1 165 ? -9.999 4.410 -13.813 1.00 91.31 165 SER A CA 1
ATOM 1287 C C . SER A 1 165 ? -9.374 3.048 -13.514 1.00 91.31 165 SER A C 1
ATOM 1289 O O . SER A 1 165 ? -9.910 2.249 -12.744 1.00 91.31 165 SER A O 1
ATOM 1291 N N . PHE A 1 166 ? -8.234 2.744 -14.131 1.00 92.00 166 PHE A N 1
ATOM 1292 C CA . PHE A 1 166 ? -7.544 1.485 -13.868 1.00 92.00 166 PHE A CA 1
ATOM 1293 C C . PHE A 1 166 ? -6.033 1.622 -13.983 1.00 92.00 166 PHE A C 1
ATOM 1295 O O . PHE A 1 166 ? -5.508 2.457 -14.721 1.00 92.00 166 PHE A O 1
ATOM 1302 N N . THR A 1 167 ? -5.346 0.734 -13.276 1.00 93.25 167 THR A N 1
ATOM 1303 C CA . THR A 1 167 ? -3.899 0.561 -13.323 1.00 93.25 167 THR A CA 1
ATOM 1304 C C . THR A 1 167 ? -3.553 -0.900 -13.590 1.00 93.25 167 THR A C 1
ATOM 1306 O O . THR A 1 167 ?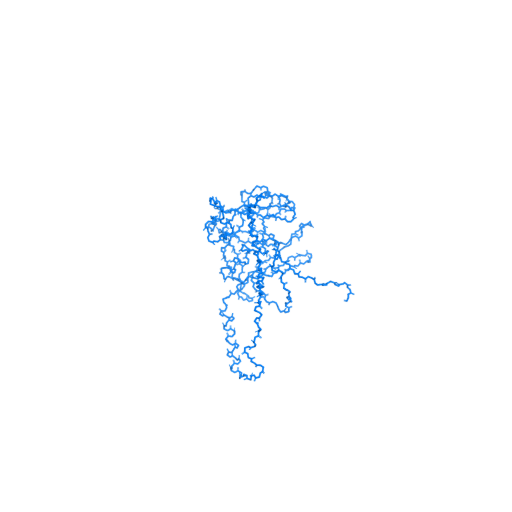 -4.269 -1.810 -13.161 1.00 93.25 167 THR A O 1
ATOM 1309 N N . SER A 1 1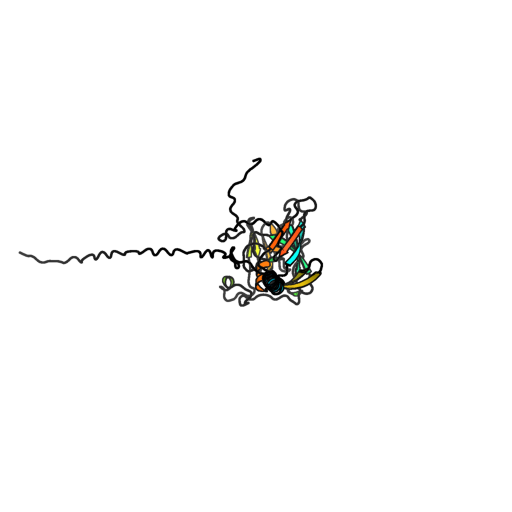68 ? -2.472 -1.149 -14.321 1.00 93.44 168 SER A N 1
ATOM 1310 C CA . SER A 1 168 ? -1.950 -2.497 -14.538 1.00 93.44 168 SER A CA 1
ATOM 1311 C C . SER A 1 168 ? -0.431 -2.523 -14.588 1.00 93.44 168 SER A C 1
ATOM 1313 O O . SER A 1 168 ? 0.229 -1.504 -14.794 1.00 93.44 168 SER A O 1
ATOM 1315 N N . GLY A 1 169 ? 0.124 -3.717 -14.425 1.00 92.75 169 GLY A N 1
ATOM 1316 C CA . GLY A 1 169 ? 1.550 -3.964 -14.543 1.00 92.75 169 GLY A CA 1
ATOM 1317 C C . GLY A 1 169 ? 1.892 -5.365 -14.084 1.00 92.75 169 GLY A C 1
ATOM 1318 O O . GLY A 1 169 ? 1.178 -6.313 -14.401 1.00 92.75 169 GLY A O 1
ATOM 1319 N N . TYR A 1 170 ? 2.974 -5.504 -13.327 1.00 91.12 170 TYR A N 1
ATOM 1320 C CA . TYR A 1 170 ? 3.426 -6.800 -12.832 1.00 91.12 170 TYR A CA 1
ATOM 1321 C C . TYR A 1 170 ? 3.806 -6.764 -11.357 1.00 91.12 170 TYR A C 1
ATOM 1323 O O . TYR A 1 170 ? 4.222 -5.731 -10.840 1.00 91.12 170 TYR A O 1
ATOM 1331 N N . TYR A 1 171 ? 3.681 -7.897 -10.672 1.00 91.56 171 TYR A N 1
ATOM 1332 C CA . TYR A 1 171 ? 4.129 -8.022 -9.295 1.00 91.56 171 TYR A CA 1
ATOM 1333 C C . TYR A 1 171 ? 5.651 -8.142 -9.213 1.00 91.56 171 TYR A C 1
ATOM 1335 O O . TYR A 1 171 ? 6.301 -8.896 -9.947 1.00 91.56 171 TYR A O 1
ATOM 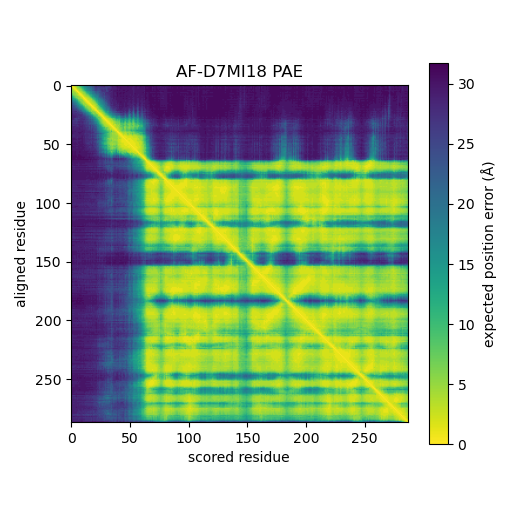1343 N N . ILE A 1 172 ? 6.210 -7.423 -8.253 1.00 93.19 172 ILE A N 1
ATOM 1344 C CA . ILE A 1 172 ? 7.606 -7.498 -7.851 1.00 93.19 172 ILE A CA 1
ATOM 1345 C C . ILE A 1 172 ? 7.672 -7.683 -6.339 1.00 93.19 172 ILE A C 1
ATOM 1347 O O . ILE A 1 172 ? 6.730 -7.337 -5.627 1.00 93.19 172 ILE A O 1
ATOM 1351 N N . SER A 1 173 ? 8.769 -8.251 -5.849 1.00 94.06 173 SER A N 1
ATOM 1352 C CA . SER A 1 173 ? 9.092 -8.237 -4.431 1.00 94.06 173 SER A CA 1
ATOM 1353 C C . SER A 1 173 ? 10.295 -7.349 -4.159 1.00 94.06 173 SER A C 1
ATOM 1355 O O . SER A 1 173 ? 11.297 -7.457 -4.855 1.00 94.06 173 SER A O 1
ATOM 1357 N N . ASP A 1 174 ? 10.203 -6.498 -3.144 1.00 96.62 174 ASP A N 1
ATOM 1358 C CA . ASP A 1 174 ? 11.329 -5.709 -2.642 1.00 96.62 174 ASP A CA 1
ATOM 1359 C C . ASP A 1 174 ? 11.154 -5.439 -1.137 1.00 96.62 174 ASP A C 1
ATOM 1361 O O . ASP A 1 174 ? 10.101 -5.738 -0.563 1.00 96.62 174 ASP A O 1
ATOM 1365 N N . LEU A 1 175 ? 12.184 -4.911 -0.482 1.00 95.94 175 LEU A N 1
ATOM 1366 C CA . LEU A 1 175 ? 12.151 -4.547 0.929 1.00 95.94 175 LEU A CA 1
ATOM 1367 C C . LEU A 1 175 ? 11.368 -3.251 1.134 1.00 95.94 175 LEU A C 1
ATOM 1369 O O . LEU A 1 175 ? 11.638 -2.247 0.479 1.00 95.94 175 LEU A O 1
ATOM 1373 N N . ILE A 1 176 ? 10.443 -3.265 2.093 1.00 94.75 176 ILE A N 1
ATOM 1374 C CA . ILE A 1 176 ? 9.830 -2.053 2.641 1.00 94.75 176 ILE A CA 1
ATOM 1375 C C . ILE A 1 176 ? 10.390 -1.842 4.040 1.00 94.75 176 ILE A C 1
ATOM 1377 O O . ILE A 1 176 ? 10.380 -2.763 4.858 1.00 94.75 176 ILE A O 1
ATOM 1381 N N . SER A 1 177 ? 10.887 -0.635 4.294 1.00 91.81 177 SER A N 1
ATOM 1382 C CA . SER A 1 177 ? 11.415 -0.215 5.589 1.00 91.81 177 SER A CA 1
ATOM 1383 C C . SER A 1 177 ? 10.328 0.456 6.421 1.00 91.81 177 SER A C 1
ATOM 1385 O O . SER A 1 177 ? 9.520 1.226 5.903 1.00 91.81 177 SER A O 1
ATOM 1387 N N . PHE A 1 178 ? 10.318 0.170 7.717 1.00 86.00 178 PHE A N 1
ATOM 1388 C CA . PHE A 1 178 ? 9.333 0.678 8.665 1.00 86.00 178 PHE A CA 1
ATOM 1389 C C . PHE A 1 178 ? 9.919 0.767 10.072 1.00 86.00 178 PHE A C 1
ATOM 1391 O O . PHE A 1 178 ? 10.937 0.149 10.394 1.00 86.00 178 PHE A O 1
ATOM 1398 N N . GLU A 1 179 ? 9.258 1.543 10.923 1.00 81.00 179 GLU A N 1
ATOM 1399 C CA . GLU A 1 179 ? 9.602 1.642 12.335 1.00 81.00 179 GLU A CA 1
ATOM 1400 C C . GLU A 1 179 ? 8.750 0.665 13.143 1.00 81.00 179 GLU A C 1
ATOM 1402 O O . GLU A 1 179 ? 7.519 0.731 13.147 1.00 81.00 179 GLU A O 1
ATOM 1407 N N . THR A 1 180 ? 9.415 -0.266 13.820 1.00 72.69 180 THR A N 1
ATOM 1408 C CA . THR A 1 180 ? 8.777 -1.197 14.748 1.00 72.69 180 THR A CA 1
ATOM 1409 C C . THR A 1 180 ? 8.700 -0.554 16.121 1.00 72.69 180 THR A C 1
ATOM 1411 O O . THR A 1 180 ? 9.738 -0.252 16.716 1.00 72.69 180 THR A O 1
ATOM 1414 N N . VAL A 1 181 ? 7.492 -0.406 16.660 1.00 67.38 181 VAL A N 1
ATOM 1415 C CA . VAL A 1 181 ? 7.296 0.020 18.050 1.00 67.38 181 VAL A CA 1
ATOM 1416 C C . VAL A 1 181 ? 7.460 -1.202 18.957 1.00 67.38 181 VAL A C 1
ATOM 1418 O O . VAL A 1 181 ? 6.601 -2.082 18.974 1.00 67.38 181 VAL A O 1
ATOM 1421 N N . MET A 1 182 ? 8.575 -1.292 19.692 1.00 62.66 182 MET A N 1
ATOM 1422 C CA . MET A 1 182 ? 8.833 -2.406 20.625 1.00 62.66 182 MET A CA 1
ATOM 1423 C C . MET A 1 182 ? 8.393 -2.098 22.064 1.00 62.66 182 MET A C 1
ATOM 1425 O O . MET A 1 182 ? 8.007 -3.000 22.803 1.00 62.66 182 MET A O 1
ATOM 1429 N N . SER A 1 183 ? 8.448 -0.830 22.473 1.00 58.69 183 SER A N 1
ATOM 1430 C CA . SER A 1 183 ? 7.933 -0.317 23.750 1.00 58.69 183 SER A CA 1
ATOM 1431 C C . SER A 1 183 ? 7.692 1.192 23.632 1.00 58.69 183 SER A C 1
ATOM 1433 O O . SER A 1 183 ? 8.011 1.779 22.598 1.00 58.69 183 SER A O 1
ATOM 1435 N N . SER A 1 184 ? 7.143 1.834 24.671 1.00 58.72 184 SER A N 1
ATOM 1436 C CA . SER A 1 184 ? 6.679 3.232 24.623 1.00 58.72 184 SER A CA 1
ATOM 1437 C C . SER A 1 184 ? 7.714 4.256 24.132 1.00 58.72 184 SER A C 1
ATOM 1439 O O . SER A 1 184 ? 7.304 5.322 23.694 1.00 58.72 184 SER A O 1
ATOM 1441 N N . ASN A 1 185 ? 9.018 3.937 24.170 1.00 57.44 185 ASN A N 1
ATOM 1442 C CA . ASN A 1 185 ? 10.110 4.837 23.773 1.00 57.44 185 ASN A CA 1
ATOM 1443 C C . ASN A 1 185 ? 11.175 4.193 22.854 1.00 57.44 185 ASN A C 1
ATOM 1445 O O . ASN A 1 185 ? 12.233 4.786 22.653 1.00 57.44 185 ASN A O 1
ATOM 1449 N N . LEU A 1 186 ? 10.957 2.977 22.337 1.00 64.31 186 LEU A N 1
ATOM 1450 C CA . LEU A 1 186 ? 11.928 2.276 21.483 1.00 64.31 186 LEU A CA 1
ATOM 1451 C C . LEU A 1 186 ? 11.309 1.969 20.121 1.00 64.31 186 LEU A C 1
ATOM 1453 O O . LEU A 1 186 ? 10.529 1.022 19.979 1.00 64.31 186 LEU A O 1
ATOM 1457 N N . THR A 1 187 ? 11.705 2.764 19.127 1.00 69.12 187 THR A N 1
ATOM 1458 C CA . THR A 1 187 ? 11.483 2.481 17.711 1.00 69.12 187 THR A CA 1
ATOM 1459 C C . THR A 1 187 ? 12.749 1.880 17.111 1.00 69.12 187 THR A C 1
ATOM 1461 O O . THR A 1 187 ? 13.858 2.383 17.295 1.00 69.12 187 THR A O 1
ATOM 1464 N N . VAL A 1 188 ? 12.597 0.761 16.407 1.00 77.25 188 VAL A N 1
ATOM 1465 C CA . VAL A 1 188 ? 13.698 0.117 15.682 1.00 77.25 188 VAL A CA 1
ATOM 1466 C C . VAL A 1 188 ? 13.364 0.149 14.203 1.00 77.25 188 VAL A C 1
ATOM 1468 O O . VAL A 1 188 ? 12.297 -0.313 13.799 1.00 77.25 188 VAL A O 1
ATOM 1471 N N . LYS A 1 189 ? 14.283 0.673 13.386 1.00 82.00 189 LYS A N 1
ATOM 1472 C CA . LYS A 1 189 ? 14.173 0.563 11.930 1.00 82.00 189 LYS A CA 1
ATOM 1473 C C . LYS A 1 189 ? 14.311 -0.900 11.541 1.00 82.00 189 LYS A C 1
ATOM 1475 O O . LYS A 1 189 ? 15.325 -1.536 11.824 1.00 82.00 189 LYS A O 1
ATOM 1480 N N . SER A 1 190 ? 13.284 -1.423 10.900 1.00 85.38 190 SER A N 1
ATOM 1481 C CA . SER A 1 190 ? 13.240 -2.781 10.388 1.00 85.38 190 SER A CA 1
ATOM 1482 C C . SER A 1 190 ? 12.826 -2.749 8.923 1.00 85.38 190 SER A C 1
ATOM 1484 O O . SER A 1 190 ? 12.393 -1.721 8.402 1.00 85.38 190 SER A O 1
ATOM 1486 N N . SER A 1 191 ? 13.014 -3.865 8.235 1.00 91.38 191 SER A N 1
ATOM 1487 C CA . SER A 1 191 ? 12.544 -4.030 6.868 1.00 91.38 191 SER A CA 1
ATOM 1488 C C . SER A 1 191 ? 12.091 -5.461 6.653 1.00 91.38 191 SER A C 1
ATOM 1490 O O . SER A 1 191 ? 12.592 -6.389 7.293 1.00 91.38 191 SER A O 1
ATOM 1492 N N . ALA A 1 192 ? 11.130 -5.635 5.756 1.00 91.94 192 ALA A N 1
ATOM 1493 C CA . ALA A 1 192 ? 10.646 -6.946 5.355 1.00 91.94 192 ALA A CA 1
ATOM 1494 C C . ALA A 1 192 ? 10.362 -6.965 3.852 1.00 91.94 192 ALA A C 1
ATOM 1496 O O . ALA A 1 192 ? 10.047 -5.918 3.280 1.00 91.94 192 ALA A O 1
ATOM 1497 N N . PRO A 1 193 ? 10.469 -8.131 3.194 1.00 93.19 193 PRO A N 1
ATOM 1498 C CA . PRO A 1 193 ? 10.079 -8.266 1.803 1.00 93.19 193 PRO A CA 1
ATOM 1499 C C . PRO A 1 193 ? 8.559 -8.172 1.669 1.00 93.19 193 PRO A C 1
ATOM 1501 O O . PRO A 1 193 ? 7.814 -8.882 2.346 1.00 93.19 193 PRO A O 1
ATOM 1504 N N . PHE A 1 194 ? 8.105 -7.344 0.737 1.00 93.25 194 PHE A N 1
ATOM 1505 C CA . PHE A 1 194 ? 6.712 -7.279 0.312 1.00 93.25 194 PHE A CA 1
ATOM 1506 C C . PHE A 1 194 ? 6.611 -7.559 -1.170 1.00 93.25 194 PHE A C 1
ATOM 1508 O O . PHE A 1 194 ? 7.504 -7.208 -1.936 1.00 93.25 194 PHE A O 1
ATOM 1515 N N . VAL A 1 195 ? 5.508 -8.177 -1.561 1.00 92.81 195 VAL A N 1
ATOM 1516 C CA . VAL A 1 195 ? 5.024 -8.275 -2.930 1.00 92.81 195 VAL A CA 1
ATOM 1517 C C . VAL A 1 195 ? 4.099 -7.095 -3.197 1.00 92.81 195 VAL A C 1
ATOM 1519 O O . VAL A 1 195 ? 3.140 -6.881 -2.458 1.00 92.81 195 VAL A O 1
ATOM 1522 N N . PHE A 1 196 ? 4.366 -6.340 -4.253 1.00 94.00 196 PHE A N 1
ATOM 1523 C CA . PHE A 1 196 ? 3.552 -5.198 -4.659 1.00 94.00 196 PHE A CA 1
ATOM 1524 C C . PHE A 1 196 ? 3.530 -5.051 -6.180 1.00 94.00 196 PHE A C 1
ATOM 1526 O O . PHE A 1 196 ? 4.357 -5.621 -6.897 1.00 94.00 196 PHE A O 1
ATOM 1533 N N . GLY A 1 197 ? 2.543 -4.318 -6.682 1.00 93.75 197 GLY A N 1
ATOM 1534 C CA . GLY A 1 197 ? 2.396 -4.011 -8.094 1.00 93.75 197 GLY A CA 1
ATOM 1535 C C . GLY A 1 197 ? 3.386 -2.941 -8.547 1.00 93.75 197 GLY A C 1
ATOM 1536 O O . GLY A 1 197 ? 3.421 -1.834 -8.017 1.00 93.75 197 GLY A O 1
ATOM 1537 N N . CYS A 1 198 ? 4.167 -3.255 -9.568 1.00 94.38 198 CYS A N 1
ATOM 1538 C CA . CYS A 1 198 ? 4.941 -2.300 -10.342 1.00 94.38 198 CYS A CA 1
ATOM 1539 C C . CYS A 1 198 ? 4.076 -1.851 -11.526 1.00 94.38 198 CYS A C 1
ATOM 1541 O O . CYS A 1 198 ? 3.938 -2.583 -12.510 1.00 94.38 198 CYS A O 1
ATOM 1543 N N . SER A 1 199 ? 3.404 -0.705 -11.385 1.00 93.75 199 SER A N 1
ATOM 1544 C CA . SER A 1 199 ? 2.479 -0.179 -12.396 1.00 93.75 199 SER A CA 1
ATOM 1545 C C . SER A 1 199 ? 3.228 0.303 -13.635 1.00 93.75 199 SER A C 1
ATOM 1547 O O . SER A 1 199 ? 4.167 1.096 -13.528 1.00 93.75 199 SER A O 1
ATOM 1549 N N . ASN A 1 200 ? 2.801 -0.158 -14.811 1.00 93.12 200 ASN A N 1
ATOM 1550 C CA . ASN A 1 200 ? 3.328 0.284 -16.099 1.00 93.12 200 ASN A CA 1
ATOM 1551 C C . ASN A 1 200 ? 2.263 0.886 -17.032 1.00 93.12 200 ASN A C 1
ATOM 1553 O O . ASN A 1 200 ? 2.607 1.313 -18.134 1.00 93.12 200 ASN A O 1
ATOM 1557 N N . LEU A 1 201 ? 0.996 0.925 -16.621 1.00 93.12 201 LEU A N 1
ATOM 1558 C CA . LEU A 1 201 ? -0.078 1.520 -17.403 1.00 93.12 201 LEU A CA 1
ATOM 1559 C C . LEU A 1 201 ? -1.145 2.094 -16.479 1.00 93.12 201 LEU A C 1
ATOM 1561 O O . LEU A 1 201 ? -1.740 1.353 -15.701 1.00 93.12 201 LEU A O 1
ATOM 1565 N N . HIS A 1 202 ? -1.420 3.387 -16.621 1.00 93.06 202 HIS A N 1
ATOM 1566 C CA . HIS A 1 202 ? -2.569 4.063 -16.019 1.00 93.06 202 HIS A CA 1
ATOM 1567 C C . HIS A 1 202 ? -3.549 4.494 -17.113 1.00 93.06 202 HIS A C 1
ATOM 1569 O O . HIS A 1 202 ? -3.127 4.882 -18.207 1.00 93.06 202 HIS A O 1
ATOM 1575 N N . ALA A 1 203 ? -4.846 4.463 -16.808 1.00 92.25 203 ALA A N 1
ATOM 1576 C CA . ALA A 1 203 ? -5.888 5.036 -17.652 1.00 92.25 203 ALA A CA 1
ATOM 1577 C C . ALA A 1 203 ? -7.060 5.587 -16.823 1.00 92.25 203 ALA A C 1
ATOM 1579 O O . ALA A 1 203 ? -7.311 5.155 -15.697 1.00 92.25 203 ALA A O 1
ATOM 1580 N N . GLY A 1 204 ? -7.817 6.519 -17.409 1.00 90.56 204 GLY A N 1
ATOM 1581 C CA . GLY A 1 204 ? -8.929 7.202 -16.740 1.00 90.56 204 GLY A CA 1
ATOM 1582 C C . GLY A 1 204 ? -8.450 8.350 -15.849 1.00 90.56 204 GLY A C 1
ATOM 1583 O O . GLY A 1 204 ? -7.448 8.998 -16.153 1.00 90.56 204 GLY A O 1
ATOM 1584 N N . LEU A 1 205 ? -9.165 8.618 -14.751 1.00 86.31 205 LEU A N 1
ATOM 1585 C CA . LEU A 1 205 ? -8.876 9.757 -13.871 1.00 86.31 205 LEU A CA 1
ATOM 1586 C C . LEU A 1 205 ? -7.464 9.711 -13.267 1.00 86.31 205 LEU A C 1
ATOM 1588 O O . LEU A 1 205 ? -6.803 10.742 -13.212 1.00 86.31 205 LEU A O 1
ATOM 1592 N N . ILE A 1 206 ? -6.935 8.542 -12.896 1.00 86.38 206 ILE A N 1
ATOM 1593 C CA . ILE A 1 206 ? -5.582 8.432 -12.308 1.00 86.38 206 ILE A CA 1
ATOM 1594 C C . ILE A 1 206 ? -4.438 8.827 -13.265 1.00 86.38 206 ILE A C 1
ATOM 1596 O O . ILE A 1 206 ? -3.301 9.012 -12.824 1.00 86.38 206 ILE A O 1
ATOM 1600 N N . SER A 1 207 ? -4.716 8.947 -14.569 1.00 86.31 207 SER A N 1
ATOM 1601 C CA . SER A 1 207 ? -3.762 9.433 -15.577 1.00 86.31 207 SER A CA 1
ATOM 1602 C C . SER A 1 207 ? -3.745 10.952 -15.717 1.00 86.31 207 SER A C 1
ATOM 1604 O O . SER A 1 207 ? -2.844 11.495 -16.359 1.00 86.31 207 SER A O 1
ATOM 1606 N N . LEU A 1 208 ? -4.739 11.649 -15.164 1.00 83.62 208 LEU A N 1
ATOM 1607 C CA . LEU A 1 208 ? -4.821 13.100 -15.266 1.00 83.62 208 LEU A CA 1
ATOM 1608 C C . LEU A 1 208 ? -3.846 13.755 -14.273 1.00 83.62 208 LEU A C 1
ATOM 1610 O O . LEU A 1 208 ? -3.736 13.294 -13.137 1.00 83.62 208 LEU A O 1
ATOM 1614 N N . PRO A 1 209 ? -3.170 14.857 -14.649 1.00 79.12 209 PRO A N 1
ATOM 1615 C CA . PRO A 1 209 ? -2.223 15.542 -13.765 1.00 79.12 209 PRO A CA 1
ATOM 1616 C C . PRO A 1 209 ? -2.824 16.044 -12.445 1.00 79.12 209 PRO A C 1
ATOM 1618 O O . PRO A 1 209 ? -2.121 16.138 -11.449 1.00 79.12 209 PRO A O 1
ATOM 1621 N N . GLU A 1 210 ? -4.116 16.377 -12.418 1.00 76.69 210 GLU A N 1
ATOM 1622 C CA . GLU A 1 210 ? -4.776 16.922 -11.221 1.00 76.69 210 GLU A CA 1
ATOM 1623 C C . GLU A 1 210 ? -5.096 15.845 -10.174 1.00 76.69 210 GLU A C 1
ATOM 1625 O O . GLU A 1 210 ? -5.135 16.117 -8.975 1.00 76.69 210 GLU A O 1
ATOM 1630 N N . THR A 1 211 ? -5.313 14.613 -10.627 1.00 75.31 211 THR A N 1
ATOM 1631 C CA . THR A 1 211 ? -5.702 13.448 -9.816 1.00 75.31 211 THR A CA 1
ATOM 1632 C C . THR A 1 211 ? -4.613 12.378 -9.799 1.00 75.31 211 THR A C 1
ATOM 1634 O O . THR A 1 211 ? -4.846 11.241 -9.392 1.00 75.31 211 THR A O 1
ATOM 1637 N N . SER A 1 212 ? -3.410 12.754 -10.229 1.00 74.62 212 SER A N 1
ATOM 1638 C CA . SER A 1 212 ? -2.231 11.909 -10.254 1.00 74.62 212 SER A CA 1
ATOM 1639 C C . SER A 1 212 ? -1.836 11.442 -8.863 1.00 74.62 212 SER A C 1
ATOM 1641 O O . SER A 1 212 ? -1.742 12.252 -7.939 1.00 74.62 212 SER A O 1
ATOM 1643 N N . ILE A 1 213 ? -1.501 10.163 -8.738 1.00 80.81 213 ILE A N 1
ATOM 1644 C CA . ILE A 1 213 ? -0.961 9.580 -7.508 1.00 80.81 213 ILE A CA 1
ATOM 1645 C C . ILE A 1 213 ? 0.255 8.711 -7.839 1.00 80.81 213 ILE A C 1
ATOM 1647 O O . ILE A 1 213 ? 0.363 8.172 -8.942 1.00 80.81 213 ILE A O 1
ATOM 1651 N N . HIS A 1 214 ? 1.187 8.576 -6.893 1.00 81.56 214 HIS A N 1
ATOM 1652 C CA . HIS A 1 214 ? 2.431 7.818 -7.116 1.00 81.56 214 HIS A CA 1
ATOM 1653 C C . HIS A 1 214 ? 2.270 6.323 -6.824 1.00 81.56 214 HIS A C 1
ATOM 1655 O O . HIS A 1 214 ? 3.106 5.511 -7.220 1.00 81.56 214 HIS A O 1
ATOM 1661 N N . GLY A 1 215 ? 1.190 5.966 -6.138 1.00 91.31 215 GLY A N 1
ATOM 1662 C CA . GLY A 1 215 ? 0.852 4.610 -5.757 1.00 91.31 215 GLY A CA 1
ATOM 1663 C C . GLY A 1 215 ? -0.345 4.586 -4.818 1.00 91.31 215 GLY A C 1
ATOM 1664 O O . GLY A 1 215 ? -0.801 5.632 -4.343 1.00 91.31 215 GLY A O 1
ATOM 1665 N N . ILE A 1 216 ? -0.824 3.384 -4.524 1.00 93.25 216 ILE A N 1
ATOM 1666 C CA . ILE A 1 216 ? -1.865 3.129 -3.526 1.00 93.25 216 ILE A CA 1
ATOM 1667 C C . ILE A 1 216 ? -1.397 2.005 -2.619 1.00 93.25 216 ILE A C 1
ATOM 1669 O O . ILE A 1 216 ? -0.896 0.993 -3.101 1.00 93.25 216 ILE A O 1
ATOM 1673 N N . VAL A 1 217 ? -1.611 2.164 -1.315 1.00 94.06 217 VAL A N 1
ATOM 1674 C CA . VAL A 1 217 ? -1.584 1.075 -0.345 1.00 94.06 217 VAL A CA 1
ATOM 1675 C C . VAL A 1 217 ? -3.005 0.566 -0.110 1.00 94.06 217 VAL A C 1
ATOM 1677 O O . VAL A 1 217 ? -3.794 1.171 0.618 1.00 94.06 217 VAL A O 1
ATOM 1680 N N . GLY A 1 218 ? -3.322 -0.566 -0.741 1.00 92.12 218 GLY A N 1
ATOM 1681 C CA . GLY A 1 218 ? -4.573 -1.279 -0.523 1.00 92.12 218 GLY A CA 1
ATOM 1682 C C . GLY A 1 218 ? -4.636 -1.896 0.877 1.00 92.12 218 GLY A C 1
ATOM 1683 O O . GLY A 1 218 ? -3.784 -2.705 1.259 1.00 92.12 218 GLY A O 1
ATOM 1684 N N . LEU A 1 219 ? -5.655 -1.512 1.641 1.00 92.12 219 LEU A N 1
ATOM 1685 C CA . LEU A 1 219 ? -5.980 -2.012 2.978 1.00 92.12 219 LEU A CA 1
ATOM 1686 C C . LEU A 1 219 ? -7.299 -2.790 3.011 1.00 92.12 219 LEU A C 1
ATOM 1688 O O . LEU A 1 219 ? -7.730 -3.159 4.100 1.00 92.12 219 LEU A O 1
ATOM 1692 N N . GLY A 1 220 ? -7.929 -3.019 1.853 1.00 88.00 220 GLY A N 1
ATOM 1693 C CA . GLY A 1 220 ? -9.152 -3.796 1.636 1.00 88.00 220 GLY A CA 1
ATOM 1694 C C . GLY A 1 220 ? -9.016 -5.271 2.015 1.00 88.00 220 GLY A C 1
ATOM 1695 O O . GLY A 1 220 ? -8.280 -5.623 2.926 1.00 88.00 220 GLY A O 1
ATOM 1696 N N . LYS A 1 221 ? -9.740 -6.170 1.346 1.00 82.56 221 LYS A N 1
ATOM 1697 C CA . LYS A 1 221 ? -9.696 -7.612 1.646 1.00 82.56 221 LYS A CA 1
ATOM 1698 C C . LYS A 1 221 ? -8.976 -8.370 0.534 1.00 82.56 221 LYS A C 1
ATOM 1700 O O . LYS A 1 221 ? -9.405 -8.312 -0.607 1.00 82.56 221 LYS A O 1
ATOM 1705 N N . GLY A 1 222 ? -7.948 -9.144 0.870 1.00 78.19 222 GLY A N 1
ATOM 1706 C CA . GLY A 1 222 ? -7.171 -9.920 -0.098 1.00 78.19 222 GLY A CA 1
ATOM 1707 C C . GLY A 1 222 ? -5.884 -10.472 0.508 1.00 78.19 222 GLY A C 1
ATOM 1708 O O . GLY A 1 222 ? -5.474 -10.079 1.586 1.00 78.19 222 GLY A O 1
ATOM 1709 N N . ARG A 1 223 ? -5.218 -11.420 -0.152 1.00 73.62 223 ARG A N 1
ATOM 1710 C CA . ARG A 1 223 ? -4.007 -12.049 0.422 1.00 73.62 223 ARG A CA 1
ATOM 1711 C C . ARG A 1 223 ? -2.721 -11.258 0.161 1.00 73.62 223 ARG A C 1
ATOM 1713 O O . ARG A 1 223 ? -1.709 -11.524 0.805 1.00 73.62 223 ARG A O 1
ATOM 1720 N N . LEU A 1 224 ? -2.755 -10.322 -0.790 1.00 76.44 224 LEU A N 1
ATOM 1721 C CA . LEU A 1 224 ? -1.626 -9.463 -1.167 1.00 76.44 224 LEU A CA 1
ATOM 1722 C C . LEU A 1 224 ? -1.635 -8.105 -0.453 1.00 76.44 224 LEU A C 1
ATOM 1724 O O . LEU A 1 224 ? -0.713 -7.314 -0.652 1.00 76.44 224 LEU A O 1
ATOM 1728 N N . LEU A 1 225 ? -2.612 -7.848 0.418 1.00 83.50 225 LEU A N 1
ATOM 1729 C CA . LEU A 1 225 ? -2.627 -6.632 1.224 1.00 83.50 225 LEU A CA 1
ATOM 1730 C C . LEU A 1 225 ? -1.447 -6.626 2.210 1.00 83.50 225 LEU A C 1
ATOM 1732 O O . LEU A 1 225 ? -0.992 -7.669 2.691 1.00 83.50 225 LEU A O 1
ATOM 1736 N N . VAL A 1 226 ? -0.947 -5.431 2.523 1.00 88.56 226 VAL A N 1
ATOM 1737 C CA . VAL A 1 226 ? 0.290 -5.228 3.306 1.00 88.56 226 VAL A CA 1
ATOM 1738 C C . VAL A 1 226 ? 0.218 -5.914 4.679 1.00 88.56 226 VAL A C 1
ATOM 1740 O O . VAL A 1 226 ? 1.147 -6.600 5.099 1.00 88.56 226 VAL A O 1
ATOM 1743 N N . VAL A 1 227 ? -0.921 -5.809 5.360 1.00 90.00 227 VAL A N 1
ATOM 1744 C CA . VAL A 1 227 ? -1.173 -6.425 6.674 1.00 90.00 227 VAL A CA 1
ATOM 1745 C C . VAL A 1 227 ? -1.155 -7.966 6.631 1.00 90.00 227 VAL A C 1
ATOM 1747 O O . VAL A 1 227 ? -0.544 -8.592 7.497 1.00 90.00 227 VAL A O 1
ATOM 1750 N N . SER A 1 228 ? -1.735 -8.608 5.610 1.00 89.62 228 SER A N 1
ATOM 1751 C CA . SER A 1 228 ? -1.693 -10.068 5.440 1.00 89.62 228 SER A CA 1
ATOM 1752 C C . SER A 1 228 ? -0.277 -10.551 5.156 1.00 89.62 228 SER A C 1
ATOM 1754 O O . SER A 1 228 ? 0.128 -11.603 5.652 1.00 89.62 228 SER A O 1
ATOM 1756 N N . GLN A 1 229 ? 0.510 -9.777 4.402 1.00 90.38 229 GLN A N 1
ATOM 1757 C CA . GLN A 1 229 ? 1.913 -10.102 4.146 1.00 90.38 229 GLN A CA 1
ATOM 1758 C C . GLN A 1 229 ? 2.745 -10.056 5.431 1.00 90.38 229 GLN A C 1
ATOM 1760 O O . GLN A 1 229 ? 3.487 -11.004 5.698 1.00 90.38 229 GLN A O 1
ATOM 1765 N N . LEU A 1 230 ? 2.562 -9.031 6.269 1.00 90.00 230 LEU A N 1
ATOM 1766 C CA . LEU A 1 230 ? 3.180 -8.958 7.598 1.00 90.00 230 LEU A CA 1
ATOM 1767 C C . LEU A 1 230 ? 2.775 -10.139 8.488 1.00 90.00 230 LEU A C 1
ATOM 1769 O O . LEU A 1 230 ? 3.625 -10.739 9.152 1.00 90.00 230 LEU A O 1
ATOM 1773 N N . SER A 1 231 ? 1.495 -10.513 8.465 1.00 89.94 231 SER A N 1
ATOM 1774 C CA . SER A 1 231 ? 0.984 -11.643 9.242 1.00 89.94 231 SER A CA 1
ATOM 1775 C C . SER A 1 231 ? 1.530 -12.988 8.780 1.00 89.94 231 SER A C 1
ATOM 1777 O O . SER A 1 231 ? 1.973 -13.789 9.606 1.00 89.94 231 SER A O 1
ATOM 1779 N N . SER A 1 232 ? 1.627 -13.207 7.468 1.00 88.12 232 SER A N 1
ATOM 1780 C CA . SER A 1 232 ? 2.230 -14.420 6.900 1.00 88.12 232 SER A CA 1
ATOM 1781 C C . SER A 1 232 ? 3.706 -14.587 7.283 1.00 88.12 232 SER A C 1
ATOM 1783 O O . SER A 1 232 ? 4.184 -15.710 7.448 1.00 88.12 232 SER A O 1
ATOM 1785 N N . GLN A 1 233 ? 4.404 -13.467 7.494 1.00 88.50 233 GLN A N 1
ATOM 1786 C CA . GLN A 1 233 ? 5.796 -13.408 7.937 1.00 88.50 233 GLN A CA 1
ATOM 1787 C C . GLN A 1 233 ? 5.942 -13.404 9.467 1.00 88.50 233 GLN A C 1
ATOM 1789 O O . GLN A 1 233 ? 7.062 -13.362 9.970 1.00 88.50 233 GLN A O 1
ATOM 1794 N N . ARG A 1 234 ? 4.829 -13.490 10.213 1.00 87.62 234 ARG A N 1
ATOM 1795 C CA . ARG A 1 234 ? 4.777 -13.459 11.687 1.00 87.62 234 ARG A CA 1
ATOM 1796 C C . ARG A 1 234 ? 5.351 -12.174 12.296 1.00 87.62 234 ARG A C 1
ATOM 1798 O O . ARG A 1 234 ? 5.841 -12.196 13.421 1.00 87.62 234 ARG A O 1
ATOM 1805 N N . LEU A 1 235 ? 5.283 -11.070 11.555 1.00 86.19 235 LEU A N 1
ATOM 1806 C CA . LEU A 1 235 ? 5.780 -9.760 11.982 1.00 86.19 235 LEU A CA 1
ATOM 1807 C C . LEU A 1 235 ? 4.713 -8.955 12.735 1.00 86.19 235 LEU A C 1
ATOM 1809 O O . LEU A 1 235 ? 5.032 -8.281 13.709 1.00 86.19 235 LEU A O 1
ATOM 1813 N N . ALA A 1 236 ? 3.452 -9.058 12.313 1.00 87.00 236 ALA A N 1
ATOM 1814 C CA . ALA A 1 236 ? 2.302 -8.422 12.954 1.00 87.00 236 ALA A CA 1
ATOM 1815 C C . ALA A 1 236 ? 1.043 -9.290 12.799 1.00 87.00 236 ALA A C 1
ATOM 1817 O O . ALA A 1 236 ? 0.954 -10.072 11.856 1.00 87.00 236 ALA A O 1
ATOM 1818 N N . PRO A 1 237 ? 0.044 -9.183 13.684 1.00 88.19 237 PRO A N 1
ATOM 1819 C CA . PRO A 1 237 ? -1.257 -9.803 13.467 1.00 88.19 237 PRO A CA 1
ATOM 1820 C C . PRO A 1 237 ? -1.974 -9.155 12.276 1.00 88.19 237 PRO A C 1
ATOM 1822 O O . PRO A 1 237 ? -1.681 -8.020 11.902 1.00 88.19 237 PRO A O 1
ATOM 1825 N N . GLU A 1 238 ? -2.942 -9.868 11.695 1.00 88.75 238 GLU A N 1
ATOM 1826 C CA . GLU A 1 238 ? -3.728 -9.390 10.552 1.00 88.75 238 GLU A CA 1
ATOM 1827 C C . GLU A 1 238 ? -4.805 -8.372 10.981 1.00 88.75 238 GLU A C 1
ATOM 1829 O O . GLU A 1 238 ? -6.008 -8.613 10.903 1.00 88.75 238 GLU A O 1
ATOM 1834 N N . VAL A 1 239 ? -4.360 -7.244 11.529 1.00 89.06 239 VAL A N 1
ATOM 1835 C CA . VAL A 1 239 ? -5.186 -6.146 12.041 1.00 89.06 239 VAL A CA 1
ATOM 1836 C C . VAL A 1 239 ? -4.508 -4.833 11.664 1.00 89.06 239 VAL A C 1
ATOM 1838 O O . VAL A 1 239 ? -3.283 -4.768 11.595 1.00 89.06 239 VAL A O 1
ATOM 1841 N N . PHE A 1 240 ? -5.285 -3.785 11.416 1.00 91.75 240 PHE A N 1
ATOM 1842 C CA . PHE A 1 240 ? -4.763 -2.429 11.284 1.00 91.75 240 PHE A CA 1
ATOM 1843 C C . PHE A 1 240 ? -5.726 -1.418 11.899 1.00 91.75 240 PHE A C 1
ATOM 1845 O O . PHE A 1 240 ? -6.918 -1.691 12.053 1.00 91.75 240 PHE A O 1
ATOM 1852 N N . SER A 1 241 ? -5.199 -0.238 12.208 1.00 91.38 241 SER A N 1
ATOM 1853 C CA . SER A 1 241 ? -5.960 0.895 12.729 1.00 91.38 241 SER A CA 1
ATOM 1854 C C . SER A 1 241 ? -5.651 2.151 11.924 1.00 91.38 241 SER A C 1
ATOM 1856 O O . SER A 1 241 ? -4.495 2.417 11.594 1.00 91.38 241 SER A O 1
ATOM 1858 N N . LEU A 1 242 ? -6.687 2.944 11.649 1.00 91.75 242 LEU A N 1
ATOM 1859 C CA . LEU A 1 242 ? -6.582 4.257 11.017 1.00 91.75 242 LEU A CA 1
ATOM 1860 C C . LEU A 1 242 ? -7.033 5.324 12.013 1.00 91.75 242 LEU A C 1
ATOM 1862 O O . LEU A 1 242 ? -8.178 5.307 12.463 1.00 91.75 242 LEU A O 1
ATOM 1866 N N . CYS A 1 243 ? -6.143 6.254 12.344 1.00 90.62 243 CYS A N 1
ATOM 1867 C CA . CYS A 1 243 ? -6.471 7.446 13.118 1.00 90.62 243 CYS A CA 1
ATOM 1868 C C . CYS A 1 243 ? -6.274 8.658 12.209 1.00 90.62 243 CYS A C 1
ATOM 1870 O O . CYS A 1 243 ? -5.145 9.097 12.013 1.00 90.62 243 CYS A O 1
ATOM 1872 N N . LEU A 1 244 ? -7.359 9.143 11.602 1.00 90.44 244 LEU A N 1
ATOM 1873 C CA . LEU A 1 244 ? -7.333 10.224 10.615 1.00 90.44 244 LEU A CA 1
ATOM 1874 C C . LEU A 1 244 ? -7.895 11.507 11.229 1.00 90.44 244 LEU A C 1
ATOM 1876 O O . LEU A 1 244 ? -8.990 11.510 11.790 1.00 90.44 244 LEU A O 1
ATOM 1880 N N . SER A 1 245 ? -7.164 12.608 11.094 1.00 88.38 245 SER A N 1
ATOM 1881 C CA . SER A 1 245 ? -7.600 13.928 11.540 1.00 88.38 245 SER A CA 1
ATOM 1882 C C . SER A 1 245 ? -8.331 14.653 10.411 1.00 88.38 245 SER A C 1
ATOM 1884 O O . SER A 1 245 ? -7.823 14.807 9.295 1.00 88.38 245 SER A O 1
ATOM 1886 N N . GLY A 1 246 ? -9.557 15.096 10.696 1.00 79.38 246 GLY A N 1
ATOM 1887 C CA . GLY A 1 246 ? -10.397 15.853 9.763 1.00 79.38 246 GLY A CA 1
ATOM 1888 C C . GLY A 1 246 ? -10.168 17.370 9.785 1.00 79.38 246 GLY A C 1
ATOM 1889 O O . GLY A 1 246 ? -10.725 18.062 8.926 1.00 79.38 246 GLY A O 1
ATOM 1890 N N . GLY A 1 247 ? -9.372 17.872 10.741 1.00 74.44 247 GLY A N 1
ATOM 1891 C CA . GLY A 1 247 ? -9.103 19.299 10.958 1.00 74.44 247 GLY A CA 1
ATOM 1892 C C . GLY A 1 247 ? -8.397 19.987 9.783 1.00 74.44 247 GLY A C 1
ATOM 1893 O O . GLY A 1 247 ? -8.094 19.357 8.766 1.00 74.44 247 GLY A O 1
ATOM 1894 N N . GLN A 1 248 ? -8.137 21.294 9.912 1.00 67.62 248 GLN A N 1
ATOM 1895 C CA . GLN A 1 248 ? -7.498 22.076 8.841 1.00 67.62 248 GLN A CA 1
ATOM 1896 C C . GLN A 1 248 ? -6.085 21.580 8.503 1.00 67.62 248 GLN A C 1
ATOM 1898 O O . GLN A 1 248 ? -5.739 21.516 7.330 1.00 67.62 248 GLN A O 1
ATOM 1903 N N . GLU A 1 249 ? -5.323 21.145 9.508 1.00 71.06 249 GLU A N 1
ATOM 1904 C CA . GLU A 1 249 ? -3.986 20.558 9.329 1.00 71.06 249 GLU A CA 1
ATOM 1905 C C . GLU A 1 249 ? -4.037 19.119 8.783 1.00 71.06 249 GLU A C 1
ATOM 1907 O O . GLU A 1 249 ? -3.067 18.630 8.211 1.00 71.06 249 GLU A O 1
ATOM 1912 N N . GLY A 1 250 ? -5.188 18.443 8.893 1.00 77.31 250 GLY A N 1
ATOM 1913 C CA . GLY A 1 250 ? -5.343 17.056 8.466 1.00 77.31 250 GLY A CA 1
ATOM 1914 C C . GLY A 1 250 ? -4.397 16.096 9.197 1.00 77.31 250 GLY A C 1
ATOM 1915 O O . GLY A 1 250 ? -4.107 16.272 10.379 1.00 77.31 250 GLY A O 1
ATOM 1916 N N . GLY A 1 251 ? -3.949 15.064 8.481 1.00 86.00 251 GLY A N 1
ATOM 1917 C CA . GLY A 1 251 ? -2.949 14.103 8.943 1.00 86.00 251 GLY A CA 1
ATOM 1918 C C . GLY A 1 251 ? -3.501 12.925 9.747 1.00 86.00 251 GLY A C 1
ATOM 1919 O O . GLY A 1 251 ? -4.701 12.637 9.711 1.00 86.00 251 GLY A O 1
ATOM 1920 N N . GLY A 1 252 ? -2.619 12.217 10.450 1.00 91.06 252 GLY A N 1
ATOM 1921 C CA . GLY A 1 252 ? -2.985 11.051 11.247 1.00 91.06 252 GLY A CA 1
ATOM 1922 C C . GLY A 1 252 ? -1.876 10.011 11.380 1.00 91.06 252 GLY A C 1
ATOM 1923 O O . GLY A 1 252 ? -0.701 10.293 11.157 1.00 91.06 252 GLY A O 1
ATOM 1924 N N . VAL A 1 253 ? -2.268 8.783 11.710 1.00 89.88 253 VAL A N 1
ATOM 1925 C CA . VAL A 1 253 ? -1.372 7.622 11.757 1.00 89.88 253 VAL A CA 1
ATOM 1926 C C . VAL A 1 253 ? -2.096 6.359 11.289 1.00 89.88 253 VAL A C 1
ATOM 1928 O O . VAL A 1 253 ? -3.254 6.119 11.651 1.00 89.88 253 VAL A O 1
ATOM 1931 N N . ILE A 1 254 ? -1.402 5.541 10.497 1.00 91.19 254 ILE A N 1
ATOM 1932 C CA . ILE A 1 254 ? -1.771 4.146 10.243 1.00 91.19 254 ILE A CA 1
ATOM 1933 C C . ILE A 1 254 ? -0.937 3.276 11.161 1.00 91.19 254 ILE A C 1
ATOM 1935 O O . ILE A 1 254 ? 0.275 3.462 11.260 1.00 91.19 254 ILE A O 1
ATOM 1939 N N . ILE A 1 255 ? -1.573 2.297 11.788 1.00 89.25 255 ILE A N 1
ATOM 1940 C CA . ILE A 1 255 ? -0.875 1.253 12.526 1.00 89.25 255 ILE A CA 1
ATOM 1941 C C . ILE A 1 255 ? -1.195 -0.078 11.863 1.00 89.25 255 ILE A C 1
ATOM 1943 O O . ILE A 1 255 ? -2.361 -0.463 11.803 1.00 89.25 255 ILE A O 1
ATOM 1947 N N . LEU A 1 256 ? -0.170 -0.771 11.368 1.00 90.31 256 LEU A N 1
ATOM 1948 C CA . LEU A 1 256 ? -0.275 -2.148 10.893 1.00 90.31 256 LEU A CA 1
ATOM 1949 C C . LEU A 1 256 ? 0.129 -3.075 12.039 1.00 90.31 256 LEU A C 1
ATOM 1951 O O . LEU A 1 256 ? 1.249 -2.990 12.542 1.00 90.31 256 LEU A O 1
ATOM 1955 N N . GLY A 1 257 ? -0.787 -3.933 12.465 1.00 86.81 257 GLY A N 1
ATOM 1956 C CA . GLY A 1 257 ? -0.689 -4.713 13.690 1.00 86.81 257 GLY A CA 1
ATOM 1957 C C . GLY A 1 257 ? -1.713 -4.283 14.737 1.00 86.81 257 GLY A C 1
ATOM 1958 O O . GLY A 1 257 ? -2.627 -3.494 14.490 1.00 86.81 257 GLY A O 1
ATOM 1959 N N . GLU A 1 258 ? -1.589 -4.853 15.929 1.00 82.50 258 GLU A N 1
ATOM 1960 C CA . GLU A 1 258 ? -2.575 -4.664 16.985 1.00 82.50 258 GLU A CA 1
ATOM 1961 C C . GLU A 1 258 ? -2.266 -3.411 17.813 1.00 82.50 258 GLU A C 1
ATOM 1963 O O . GLU A 1 258 ? -1.232 -3.325 18.469 1.00 82.50 258 GLU A O 1
ATOM 1968 N N . ASN A 1 259 ? -3.205 -2.462 17.834 1.00 74.75 259 ASN A N 1
ATOM 1969 C CA . ASN A 1 259 ? -3.214 -1.350 18.782 1.00 74.75 259 ASN A CA 1
ATOM 1970 C C . ASN A 1 259 ? -4.466 -1.444 19.662 1.00 74.75 259 ASN A C 1
ATOM 1972 O O . ASN A 1 259 ? -5.567 -1.092 19.232 1.00 74.75 259 ASN A O 1
ATOM 1976 N N . ARG A 1 260 ? -4.315 -1.954 20.890 1.00 69.06 260 ARG A N 1
ATOM 1977 C CA . ARG A 1 260 ? -5.433 -2.079 21.835 1.00 69.06 260 ARG A CA 1
ATOM 1978 C C . ARG A 1 260 ? -5.664 -0.761 22.559 1.00 69.06 260 ARG A C 1
ATOM 1980 O O . ARG A 1 260 ? -4.994 -0.468 23.545 1.00 69.06 260 ARG A O 1
ATOM 1987 N N . LEU A 1 261 ? -6.660 -0.007 22.105 1.00 73.94 261 LEU A N 1
ATOM 1988 C CA . LEU A 1 261 ? -7.133 1.176 22.815 1.00 73.94 261 LEU A CA 1
ATOM 1989 C C . LEU A 1 261 ? -8.210 0.794 23.847 1.00 73.94 261 LEU A C 1
ATOM 1991 O O . LEU A 1 261 ? -9.112 0.003 23.530 1.00 73.94 261 LEU A O 1
ATOM 1995 N N . 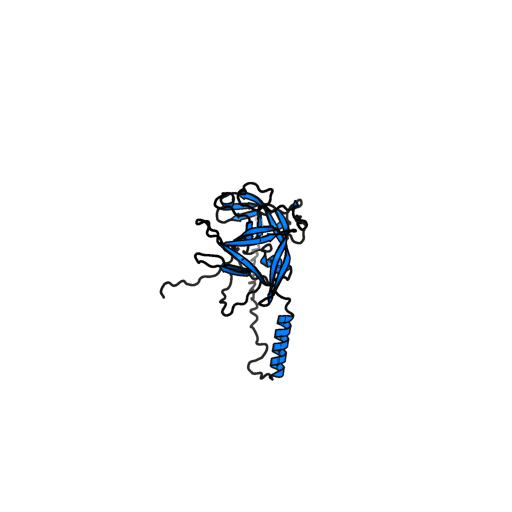PRO A 1 262 ? -8.155 1.346 25.074 1.00 77.94 262 PRO A N 1
ATOM 1996 C CA . PRO A 1 262 ? -9.227 1.170 26.044 1.00 77.94 262 PRO A CA 1
ATOM 1997 C C . PRO A 1 262 ? -10.537 1.729 25.471 1.00 77.94 262 PRO A C 1
ATOM 1999 O O . PRO A 1 262 ? -10.535 2.748 24.786 1.00 77.94 262 PRO A O 1
ATOM 2002 N N . ASN A 1 263 ? -11.657 1.063 25.759 1.00 84.62 263 ASN A N 1
ATOM 2003 C CA . ASN A 1 263 ? -13.005 1.450 25.309 1.00 84.62 263 ASN A CA 1
ATOM 2004 C C . ASN A 1 263 ? -13.270 1.330 23.795 1.00 84.62 263 ASN A C 1
ATOM 2006 O O . ASN A 1 263 ? -14.193 1.958 23.281 1.00 84.62 263 ASN A O 1
ATOM 2010 N N . THR A 1 264 ? -12.508 0.502 23.074 1.00 86.12 264 THR A N 1
ATOM 2011 C CA . THR A 1 264 ? -12.824 0.188 21.671 1.00 86.12 264 THR A CA 1
ATOM 2012 C C . THR A 1 264 ? -14.184 -0.514 21.573 1.00 86.12 264 THR A C 1
ATOM 2014 O O . THR A 1 264 ? -14.411 -1.544 22.211 1.00 86.12 264 THR A O 1
ATOM 2017 N N . VAL A 1 265 ? -15.087 0.037 20.760 1.00 91.44 265 VAL A N 1
ATOM 2018 C CA . VAL A 1 265 ? -16.399 -0.553 20.461 1.00 91.44 265 VAL A CA 1
ATOM 2019 C C . VAL A 1 265 ? -16.300 -1.370 19.175 1.00 91.44 265 VAL A C 1
ATOM 2021 O O . VAL A 1 265 ? -15.704 -0.926 18.197 1.00 91.44 265 VAL A O 1
ATOM 2024 N N . TYR A 1 266 ? -16.905 -2.558 19.165 1.00 90.69 266 TYR A N 1
ATOM 2025 C CA . TYR A 1 266 ? -16.819 -3.494 18.045 1.00 90.69 266 TYR A CA 1
ATOM 2026 C C . TYR A 1 266 ? -18.181 -3.741 17.399 1.00 90.69 266 TYR A C 1
ATOM 2028 O O . TYR A 1 266 ? -19.202 -3.846 18.076 1.00 90.69 266 TYR A O 1
ATOM 2036 N N . THR A 1 267 ? -18.170 -3.922 16.080 1.00 94.75 267 THR A N 1
ATOM 2037 C CA . THR A 1 267 ? -19.304 -4.427 15.302 1.00 94.75 267 THR A CA 1
ATOM 2038 C C . THR A 1 267 ? -18.818 -5.516 14.339 1.00 94.75 267 THR A C 1
ATOM 2040 O O . THR A 1 267 ? -17.700 -5.411 13.827 1.00 94.75 267 THR A O 1
ATOM 2043 N N . PRO A 1 268 ? -19.591 -6.589 14.093 1.00 94.50 268 PRO A N 1
ATOM 2044 C CA . PRO A 1 268 ? -19.182 -7.628 13.155 1.00 94.50 268 PRO A CA 1
ATOM 2045 C C . PRO A 1 268 ? -19.084 -7.107 11.715 1.00 94.50 268 PRO A C 1
ATOM 2047 O O . PRO A 1 268 ? -20.029 -6.516 11.190 1.00 94.50 268 PRO A O 1
ATOM 2050 N N . LEU A 1 269 ? -17.967 -7.407 11.048 1.00 92.38 269 LEU A N 1
ATOM 2051 C CA . LEU A 1 269 ? -17.841 -7.249 9.599 1.00 92.38 269 LEU A CA 1
ATOM 2052 C C . LEU A 1 269 ? -18.691 -8.293 8.863 1.00 92.38 269 LEU A C 1
ATOM 2054 O O . LEU A 1 269 ? -18.716 -9.472 9.233 1.00 92.38 269 LEU A O 1
ATOM 2058 N N . VAL A 1 270 ? -19.316 -7.890 7.758 1.00 93.44 270 VAL A N 1
ATOM 2059 C CA . VAL A 1 270 ? -19.993 -8.809 6.837 1.00 93.44 270 VAL A CA 1
ATOM 2060 C C . VAL A 1 270 ? -18.931 -9.554 6.024 1.00 93.44 270 VAL A C 1
ATOM 2062 O O . VAL A 1 270 ? -18.237 -8.983 5.179 1.00 93.44 270 VAL A O 1
ATOM 2065 N N . ARG A 1 271 ? -18.764 -10.849 6.313 1.00 86.00 271 ARG A N 1
ATOM 2066 C CA . ARG A 1 271 ? -17.662 -11.661 5.766 1.00 86.00 271 ARG A CA 1
ATOM 2067 C C . ARG A 1 271 ? -17.783 -11.943 4.269 1.00 86.00 271 ARG A C 1
ATOM 2069 O O . ARG A 1 271 ? -16.764 -11.979 3.598 1.00 86.00 271 ARG A O 1
ATOM 2076 N N . SER A 1 272 ? -18.999 -12.109 3.753 1.00 85.19 272 SER A N 1
ATOM 2077 C CA . SER A 1 272 ? -19.263 -12.471 2.351 1.00 85.19 272 SER A CA 1
ATOM 2078 C C . SER A 1 272 ? -19.147 -11.311 1.353 1.00 85.19 272 SER A C 1
ATOM 2080 O O . SER A 1 272 ? -19.391 -11.510 0.169 1.00 85.19 272 SER A O 1
ATOM 2082 N N . GLN A 1 273 ? -18.801 -10.107 1.815 1.00 86.06 273 GLN A N 1
ATOM 2083 C CA . GLN A 1 273 ? -18.645 -8.920 0.971 1.00 86.06 273 GLN A CA 1
ATOM 2084 C C . GLN A 1 273 ? -17.183 -8.699 0.577 1.00 86.06 273 GLN A C 1
ATOM 2086 O O . GLN A 1 273 ? -16.276 -8.995 1.364 1.00 86.06 273 GLN A O 1
ATOM 2091 N N . THR A 1 274 ? -16.973 -8.127 -0.610 1.00 78.81 274 THR A N 1
ATOM 2092 C CA . THR A 1 274 ? -15.648 -7.805 -1.167 1.00 78.81 274 THR A CA 1
ATOM 2093 C C . THR A 1 274 ? -14.945 -6.675 -0.413 1.00 78.81 274 THR A C 1
ATOM 2095 O O . THR A 1 274 ? -13.728 -6.701 -0.279 1.00 78.81 274 THR A O 1
ATOM 2098 N N . HIS A 1 275 ? -15.703 -5.742 0.166 1.00 88.00 275 HIS A N 1
ATOM 2099 C CA . HIS A 1 275 ? -15.189 -4.615 0.947 1.00 88.00 275 HIS A CA 1
ATOM 2100 C C . HIS A 1 275 ? -15.479 -4.778 2.449 1.00 88.00 275 HIS A C 1
ATOM 2102 O O . HIS A 1 275 ? -16.110 -5.750 2.891 1.00 88.00 275 HIS A O 1
ATOM 2108 N N . TYR A 1 276 ? -15.000 -3.841 3.272 1.00 91.25 276 TYR A N 1
ATOM 2109 C CA . TYR A 1 276 ? -15.383 -3.768 4.683 1.00 91.25 276 TYR A CA 1
ATOM 2110 C C . TYR A 1 276 ? -16.795 -3.212 4.832 1.00 91.25 276 TYR A C 1
ATOM 2112 O O . TYR A 1 276 ? -17.019 -2.006 4.837 1.00 91.25 276 TYR A O 1
ATOM 2120 N N . ASN A 1 277 ? -17.753 -4.119 4.989 1.00 92.81 277 ASN A N 1
ATOM 2121 C CA . ASN A 1 277 ? -19.153 -3.779 5.191 1.00 92.81 277 ASN A CA 1
ATOM 2122 C C . ASN A 1 277 ? -19.566 -4.077 6.634 1.00 92.81 277 ASN A C 1
ATOM 2124 O O . ASN A 1 277 ? -19.191 -5.108 7.199 1.00 92.81 277 ASN A O 1
ATOM 2128 N N . VAL A 1 278 ? -20.385 -3.195 7.200 1.00 94.69 278 VAL A N 1
ATOM 2129 C CA . VAL A 1 278 ? -21.035 -3.353 8.507 1.00 94.69 278 VAL A CA 1
ATOM 2130 C C . VAL A 1 278 ? -22.541 -3.159 8.347 1.00 94.69 278 VAL A C 1
ATOM 2132 O O . VAL A 1 278 ? -22.986 -2.456 7.441 1.00 94.69 278 VAL A O 1
ATOM 2135 N N . ASN A 1 279 ? -23.332 -3.777 9.222 1.00 94.50 279 ASN A N 1
ATOM 2136 C CA . ASN A 1 279 ? -24.787 -3.626 9.199 1.00 94.50 279 ASN A CA 1
ATOM 2137 C C . ASN A 1 279 ? -25.211 -2.424 10.053 1.00 94.50 279 ASN A C 1
ATOM 2139 O O . ASN A 1 279 ? -25.183 -2.499 11.284 1.00 94.50 279 ASN A O 1
ATOM 2143 N N . LEU A 1 280 ? -25.634 -1.338 9.405 1.00 94.62 280 LEU A N 1
ATOM 2144 C CA . LEU A 1 280 ? -26.294 -0.216 10.074 1.00 94.62 280 LEU A CA 1
ATOM 2145 C C . LEU A 1 280 ? -27.755 -0.592 10.354 1.00 94.62 280 LEU A C 1
ATOM 2147 O O . LEU A 1 280 ? -28.502 -0.891 9.427 1.00 94.62 280 LEU A O 1
ATOM 2151 N N . LYS A 1 281 ? -28.158 -0.607 11.630 1.00 94.50 281 LYS A N 1
ATOM 2152 C CA . LYS A 1 281 ? -29.531 -0.969 12.026 1.00 94.50 281 LYS A CA 1
ATOM 2153 C C . LYS A 1 281 ? -30.481 0.220 11.961 1.00 94.50 281 LYS A C 1
ATOM 2155 O O . LYS A 1 281 ? -31.559 0.118 11.391 1.00 94.50 281 LYS A O 1
ATOM 2160 N N . THR A 1 282 ? -30.075 1.326 12.568 1.00 94.62 282 THR A N 1
ATOM 2161 C CA . THR A 1 282 ? -30.839 2.568 12.657 1.00 94.62 282 THR A CA 1
ATOM 2162 C C . THR A 1 282 ? -29.868 3.743 12.642 1.00 94.62 282 THR A C 1
ATOM 2164 O O . THR A 1 282 ? -28.702 3.600 13.017 1.00 94.62 282 THR A O 1
ATOM 2167 N N . PHE A 1 283 ? -30.349 4.900 12.202 1.00 94.19 283 PHE A N 1
ATOM 2168 C CA . PHE A 1 283 ? -29.696 6.186 12.407 1.00 94.19 283 PHE A CA 1
ATOM 2169 C C . PHE A 1 283 ? -30.731 7.132 13.016 1.00 94.19 283 PHE A C 1
ATOM 2171 O O . PHE A 1 283 ? -31.915 7.035 12.701 1.00 94.19 283 PHE A O 1
ATOM 2178 N N . ALA A 1 284 ? -30.276 7.997 13.908 1.00 93.25 284 ALA A N 1
ATOM 2179 C CA . ALA A 1 284 ? -31.090 8.967 14.623 1.00 93.25 284 ALA A CA 1
ATOM 2180 C C . ALA A 1 284 ? -30.456 10.347 14.446 1.00 93.25 284 ALA A C 1
ATOM 2182 O O . ALA A 1 284 ? -29.229 10.454 14.348 1.00 93.25 284 ALA A O 1
ATOM 2183 N N . VAL A 1 285 ? -31.276 11.393 14.386 1.00 94.69 285 VAL A N 1
ATOM 2184 C CA . VAL A 1 285 ? -30.813 12.783 14.298 1.00 94.69 285 VAL A CA 1
ATOM 2185 C C . VAL A 1 285 ? -31.627 13.604 15.286 1.00 94.69 285 VAL A C 1
ATOM 2187 O O . VAL A 1 285 ? -32.823 13.780 15.086 1.00 94.69 285 VAL A O 1
ATOM 2190 N N . ASN A 1 286 ? -30.952 14.143 16.305 1.00 90.06 286 ASN A N 1
ATOM 2191 C CA . ASN A 1 286 ? -31.551 14.919 17.399 1.00 90.06 286 ASN A CA 1
ATOM 2192 C C . ASN A 1 286 ? -32.528 14.132 18.302 1.00 90.06 286 ASN A C 1
ATOM 2194 O O . ASN A 1 286 ? -33.462 14.737 18.827 1.00 90.06 286 ASN A O 1
ATOM 2198 N N . ASP A 1 287 ? -32.296 12.826 18.484 1.00 63.50 287 ASP A N 1
ATOM 2199 C CA . ASP A 1 287 ? -32.998 11.982 19.471 1.00 63.50 287 ASP A CA 1
ATOM 2200 C C . ASP A 1 287 ? -32.271 11.946 20.825 1.00 63.50 287 ASP A C 1
ATOM 2202 O O . ASP A 1 287 ? -31.017 11.852 20.822 1.00 63.50 287 ASP A O 1
#

Mean predicted aligned error: 14.27 Å

Sequence (287 aa):
MDKTWISLPRLIIVAIFVMVWGYEYEGTVRPLKRMIPPSHELDLTQLGAFDSARHGRMLQSHVHGAFSFPVERGTNPISRIYYTTLQIGTPPREFNVVIDTGSDVLWVSCISCVGCPLQNVTFFDPGASSSAVKLACSDKRCFSDLHKKSGCSPLEYKVEYSDGSFTSGYYISDLISFETVMSSNLTVKSSAPFVFGCSNLHAGLISLPETSIHGIVGLGKGRLLVVSQLSSQRLAPEVFSLCLSGGQEGGGVIILGENRLPNTVYTPLVRSQTHYNVNLKTFAVND

InterPro domains:
  IPR001461 Aspartic peptidase A1 [PTHR13683] (41-287)
  IPR001969 Aspartic peptidase, active site [PS00141] (97-108)
  IPR021109 Aspartic peptidase domain superfamily [G3DSA:2.40.70.10] (56-258)
  IPR021109 Aspartic peptidase domain superfamily [SSF50630] (76-287)
  IPR032861 Xylanase inhibitor, N-terminal [PF14543] (82-257)
  IPR033121 Peptidase family A1 domain [PS51767] (82-287)
  IPR034164 Pepsin-like domain [cd05471] (82-287)

Solvent-accessible surface area (backbone atoms only — not comparable to full-atom values): 17062 Å² total; per-residue (Å²): 140,83,89,86,86,84,88,78,83,84,82,79,82,78,81,79,78,80,79,80,79,79,81,76,80,77,74,82,76,75,77,86,70,68,93,67,56,96,88,61,88,72,54,71,68,55,51,50,50,51,50,49,51,49,50,46,49,61,69,64,42,69,77,58,29,27,36,61,39,63,28,43,50,47,82,52,86,89,68,63,44,47,29,32,69,43,30,43,34,41,73,67,41,77,39,58,20,35,66,32,58,80,40,29,51,28,32,36,37,22,74,76,39,43,51,54,47,83,74,96,52,61,57,48,51,67,88,71,19,83,53,48,40,81,35,43,43,85,38,86,89,48,61,77,89,73,51,84,55,93,84,46,71,61,28,70,46,75,49,74,48,97,88,70,19,36,40,29,35,30,38,32,31,28,34,38,49,46,40,34,49,78,53,102,86,43,72,42,85,45,69,47,81,42,64,32,35,39,27,34,37,36,37,59,59,52,27,36,78,90,57,48,70,34,24,35,40,12,62,28,61,54,78,52,10,61,42,43,48,34,30,77,70,67,44,16,50,79,38,68,48,80,48,74,42,86,56,96,84,36,23,41,38,38,34,40,9,74,77,89,59,87,89,73,84,86,79,73,68,48,78,94,50,77,45,90,40,67,84,81,87,79,86,83,81,95,120

Radius of gyration: 28.0 Å; Cα contacts (8 Å, |Δi|>4): 502; chains: 1; bounding box: 82×87×84 Å

Foldseek 3Di:
DDDDDDDDDDDDPDDPPPPPPPPDPPPPPPPDDPPDDPPDDDDPVVVVVVVVVVVVVVVVLPQQWKFKWKWAFDPQPVDRFIWTWWFWAVVTDIFIATEALQDAFWEFEAPLADLADPPPADHDYLVVGPFKAFDPLPDPLNDPVQNPDDPDPRRKDKDADPQRKIWIAGKMKTKIWTWTCRDPPDTDIDIDIAIGGHTRYIDDPCSDPSNDHRIHQHSWDDCRHPLNVCVVVVNAHSDKDWDWDPDPRTMTMIIRHDDDDPPDDDFDFDPPDRGGDGDDDDDDDPD

pLDDT: mean 76.97, std 19.02, range [29.7, 97.31]

Organism: Arabidopsis lyrata subsp. lyrata (NCBI:txid81972)

Nearest PDB structures (foldseek):
  4zl4-assembly2_B  TM=7.874E-01  e=2.789E-13  Plasmodium vivax
  8tyf-assembly1_A  TM=7.548E-01  e=1.070E-12  Plasmodium vivax Sal-1
  8tyg-assembly1_A  TM=7.687E-01  e=6.076E-12  Plasmodium vivax Sal-1
  7tbb-assembly1_A  TM=7.094E-01  e=1.656E-10  Plasmodium falciparum
  7tbc-assembly1_A  TM=7.055E-01  e=1.316E-09  Plasmodium falciparum